Protein AF-A0A535XJL9-F1 (afdb_monomer)

Secondary structure (DSSP, 8-state):
---------PPP--------------------------PPPPTT--HHHHHHHHHHHHHHIIIIIIHHHHHHHHHHHTT----TTHHHHHHHHHHIIIIIIIIHHHHHHHHHHHHHHTT-PPS-THHHHHHHHHHHHHHHHHHHHTTSPSSHHHHHHHHHHHHHHHHHHHHHHGGGTTTTTT--S-SSSHHHHHHHHHHHHHHHHH--

Solvent-accessible surface area (backbone atoms only — not comparable to full-atom values): 11874 Å² total; per-residue (Å²): 138,85,84,82,85,77,83,91,72,81,77,85,84,81,78,84,83,79,83,85,81,81,88,81,84,96,71,91,64,82,80,72,72,80,76,81,77,76,74,81,80,64,69,76,72,44,64,69,37,28,52,50,22,38,50,50,8,51,50,31,28,52,51,59,12,47,46,46,48,51,50,54,50,50,43,60,74,69,68,49,86,79,55,93,54,46,67,54,50,55,52,37,26,53,46,28,34,52,56,31,17,53,46,29,38,51,50,21,51,44,57,71,44,49,34,67,77,34,66,28,60,62,56,65,54,64,35,32,35,53,9,42,51,35,32,49,50,16,47,51,32,34,55,61,24,64,71,46,68,93,52,69,69,28,51,54,34,38,53,48,17,66,56,36,29,60,52,10,49,51,42,26,53,50,30,59,62,63,45,77,81,55,30,74,66,63,86,65,62,78,68,34,56,52,54,51,50,54,51,51,53,53,50,60,69,71,75,110

Radius of gyration: 27.09 Å; Cα contacts (8 Å, |Δi|>4): 197; chains: 1; bounding box: 45×70×85 Å

pLDDT: mean 88.29, std 12.53, range [40.31, 98.5]

Nearest PDB structures (foldseek):
  3wfc-assembly1_B  TM=6.383E-01  e=1.401E+00  Pseudomonas aeruginosa PAO1
  4xyd-assembly1_A  TM=7.603E-01  e=6.193E+00  Roseobacter denitrificans OCh 114
  7uwb-assembly1_c  TM=3.380E-01  e=3.839E-01  Citrus x limon
  1xio-assembly1_A  TM=4.335E-01  e=5.363E+00  Nostoc sp. PCC 7120 = FACHB-418

Structure (mmCIF, N/CA/C/O backbone):
data_AF-A0A535XJL9-F1
#
_entry.id   AF-A0A535XJL9-F1
#
loop_
_atom_site.group_PDB
_atom_site.id
_atom_site.type_symbol
_atom_site.label_atom_id
_atom_site.label_alt_id
_atom_site.label_comp_id
_atom_site.label_asym_id
_atom_site.label_entity_id
_atom_site.label_seq_id
_atom_site.pdbx_PDB_ins_code
_atom_site.Cartn_x
_atom_site.Cartn_y
_atom_site.Cartn_z
_atom_site.occupancy
_atom_site.B_iso_or_equiv
_atom_site.auth_seq_id
_atom_site.auth_comp_id
_atom_site.auth_asym_id
_atom_site.auth_atom_id
_atom_site.pdbx_PDB_model_num
ATOM 1 N N . MET A 1 1 ? 15.786 40.780 -34.484 1.00 55.50 1 MET A N 1
ATOM 2 C CA . MET A 1 1 ? 15.844 39.307 -34.401 1.00 55.50 1 MET A CA 1
ATOM 3 C C . MET A 1 1 ? 14.586 38.809 -35.075 1.00 55.50 1 MET A C 1
ATOM 5 O O . MET A 1 1 ? 13.511 39.046 -34.549 1.00 55.50 1 MET A O 1
ATOM 9 N N . SER A 1 2 ? 14.728 38.311 -36.301 1.00 61.41 2 SER A N 1
ATOM 10 C CA . SER A 1 2 ? 13.610 37.972 -37.183 1.00 61.41 2 SER A CA 1
ATOM 11 C C . SER A 1 2 ? 13.177 36.534 -36.932 1.00 61.41 2 SER A C 1
ATOM 13 O O . SER A 1 2 ? 13.995 35.620 -37.001 1.00 61.41 2 SER A O 1
ATOM 15 N N . GLU A 1 3 ? 11.903 36.371 -36.605 1.00 64.00 3 GLU A N 1
ATOM 16 C CA . GLU A 1 3 ? 11.228 35.106 -36.340 1.00 64.00 3 GLU A CA 1
ATOM 17 C C . GLU A 1 3 ? 10.875 34.462 -37.690 1.00 64.00 3 GLU A C 1
ATOM 19 O O . GLU A 1 3 ? 10.002 34.944 -38.412 1.00 64.00 3 GLU A O 1
ATOM 24 N N . SER A 1 4 ? 11.628 33.434 -38.091 1.00 67.38 4 SER A N 1
ATOM 25 C CA . SER A 1 4 ? 11.369 32.676 -39.316 1.00 67.38 4 SER A CA 1
ATOM 26 C C . SER A 1 4 ? 10.246 31.673 -39.061 1.00 67.38 4 SER A C 1
ATOM 28 O O . SER A 1 4 ? 10.467 30.604 -38.491 1.00 67.38 4 SER A O 1
ATOM 30 N N . ALA A 1 5 ? 9.041 32.048 -39.475 1.00 69.75 5 ALA A N 1
ATOM 31 C CA . ALA A 1 5 ? 7.940 31.132 -39.698 1.00 69.75 5 ALA A CA 1
ATOM 32 C C . ALA A 1 5 ? 8.259 30.286 -40.934 1.00 69.75 5 ALA A C 1
ATOM 34 O O . ALA A 1 5 ? 8.206 30.804 -42.047 1.00 69.75 5 ALA A O 1
ATOM 35 N N . ASP A 1 6 ? 8.595 29.012 -40.753 1.00 64.56 6 ASP A N 1
ATOM 36 C CA . ASP A 1 6 ? 8.562 28.075 -41.868 1.00 64.56 6 ASP A CA 1
ATOM 37 C C . ASP A 1 6 ? 8.287 26.636 -41.424 1.00 64.56 6 ASP A C 1
ATOM 39 O O . ASP A 1 6 ? 8.638 26.219 -40.321 1.00 64.56 6 ASP A O 1
ATOM 43 N N . GLU A 1 7 ? 7.648 25.913 -42.341 1.00 59.03 7 GLU A N 1
ATOM 44 C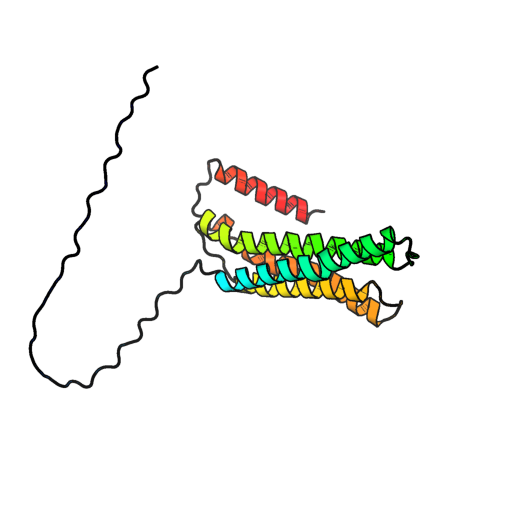 CA . GLU A 1 7 ? 7.442 24.460 -42.371 1.00 59.03 7 GLU A CA 1
ATOM 45 C C . GLU A 1 7 ? 6.395 23.837 -41.436 1.00 59.03 7 GLU A C 1
ATOM 47 O O . GLU A 1 7 ? 6.667 23.030 -40.549 1.00 59.03 7 GLU A O 1
ATOM 52 N N . ASN A 1 8 ? 5.128 24.074 -41.785 1.00 72.81 8 ASN A N 1
ATOM 53 C CA . ASN A 1 8 ? 4.058 23.099 -41.569 1.00 72.81 8 ASN A CA 1
ATOM 54 C C . ASN A 1 8 ? 3.835 22.308 -42.872 1.00 72.81 8 ASN A C 1
ATOM 56 O O . ASN A 1 8 ? 2.926 22.610 -43.646 1.00 72.81 8 ASN A O 1
ATOM 60 N N . GLN A 1 9 ? 4.716 21.345 -43.159 1.00 74.88 9 GLN A N 1
ATOM 61 C CA . GLN A 1 9 ? 4.614 20.495 -44.348 1.00 74.88 9 GLN A CA 1
ATOM 62 C C . GLN A 1 9 ? 3.767 19.247 -44.018 1.00 74.88 9 GLN A C 1
ATOM 64 O O . GLN A 1 9 ? 4.168 18.441 -43.174 1.00 74.88 9 GLN A O 1
ATOM 69 N N . PRO A 1 10 ? 2.578 19.066 -44.623 1.00 73.19 10 PRO A N 1
ATOM 70 C CA . PRO A 1 10 ? 1.738 17.904 -44.355 1.00 73.19 10 PRO A CA 1
ATOM 71 C C . PRO A 1 10 ? 2.388 16.626 -44.898 1.00 73.19 10 PRO A C 1
ATOM 73 O O . PRO A 1 10 ? 2.813 16.563 -46.051 1.00 73.19 10 PRO A O 1
ATOM 76 N N . ALA A 1 11 ? 2.450 15.593 -44.056 1.00 75.88 11 ALA A N 1
ATOM 77 C CA . ALA A 1 11 ? 3.009 14.296 -44.417 1.00 75.88 11 ALA A CA 1
ATOM 78 C C . ALA A 1 11 ? 2.212 13.623 -45.561 1.00 75.88 11 ALA A C 1
ATOM 80 O O . ALA A 1 11 ? 0.981 13.725 -45.601 1.00 75.88 11 ALA A O 1
ATOM 81 N N . PRO A 1 12 ? 2.885 12.900 -46.475 1.00 76.06 12 PRO A N 1
ATOM 82 C CA . PRO A 1 12 ? 2.246 12.255 -47.616 1.00 76.06 12 PRO A CA 1
ATOM 83 C C . PRO A 1 12 ? 1.293 11.135 -47.175 1.00 76.06 12 PRO A C 1
ATOM 85 O O . PRO A 1 12 ? 1.672 10.193 -46.478 1.00 76.06 12 PRO A O 1
ATOM 88 N N . VAL A 1 13 ? 0.040 11.230 -47.622 1.00 77.44 13 VAL A N 1
ATOM 89 C CA . VAL A 1 13 ? -1.001 10.216 -47.427 1.00 77.44 13 VAL A CA 1
ATOM 90 C C . VAL A 1 13 ? -0.692 9.010 -48.318 1.00 77.44 13 VAL A C 1
ATOM 92 O O . VAL A 1 13 ? -0.821 9.075 -49.538 1.00 77.44 13 VAL A O 1
ATOM 95 N N . VAL A 1 14 ? -0.276 7.897 -47.713 1.00 78.94 14 VAL A N 1
ATOM 96 C CA . VAL A 1 14 ? -0.055 6.626 -48.418 1.00 78.94 14 VAL A CA 1
ATOM 97 C C . VAL A 1 14 ? -1.399 5.918 -48.596 1.00 78.94 14 VAL A C 1
ATOM 99 O O . VAL A 1 14 ? -2.036 5.517 -47.622 1.00 78.94 14 VAL A O 1
ATOM 102 N N . ALA A 1 15 ? -1.846 5.776 -49.844 1.00 70.38 15 ALA A N 1
ATOM 103 C CA . ALA A 1 15 ? -3.095 5.101 -50.180 1.00 70.38 15 ALA A CA 1
ATOM 104 C C . ALA A 1 15 ? -3.013 3.576 -49.927 1.00 70.38 15 ALA A C 1
ATOM 106 O O . ALA A 1 15 ? -1.994 2.955 -50.243 1.00 70.38 15 ALA A O 1
ATOM 107 N N . PRO A 1 16 ? -4.077 2.937 -49.401 1.00 72.31 16 PRO A N 1
ATOM 108 C CA . PRO A 1 16 ? -4.113 1.491 -49.214 1.00 72.31 16 PRO A CA 1
ATOM 109 C C . PRO A 1 16 ? -4.233 0.759 -50.559 1.00 72.31 16 PRO A C 1
ATOM 111 O O . PRO A 1 16 ? -5.194 0.934 -51.309 1.00 72.31 16 PRO A O 1
ATOM 114 N N . VAL A 1 17 ? -3.259 -0.107 -50.848 1.00 75.44 17 VAL A N 1
ATOM 115 C CA . VAL A 1 17 ? -3.267 -1.002 -52.012 1.00 75.44 17 VAL A CA 1
ATOM 116 C C . VAL A 1 17 ? -4.336 -2.077 -51.810 1.00 75.44 17 VAL A C 1
ATOM 118 O O . VAL A 1 17 ? -4.184 -2.994 -51.005 1.00 75.44 17 VAL A O 1
ATOM 121 N N . SER A 1 18 ? -5.434 -1.960 -52.554 1.00 66.38 18 SER A N 1
ATOM 122 C CA . SER A 1 18 ? -6.501 -2.961 -52.593 1.00 66.38 18 SER A CA 1
ATOM 123 C C . SER A 1 18 ? -6.132 -4.079 -53.568 1.00 66.38 18 SER A C 1
ATOM 125 O O . SER A 1 18 ? -6.332 -3.951 -54.773 1.00 66.38 18 SER A O 1
ATOM 127 N N . VAL A 1 19 ? -5.598 -5.192 -53.060 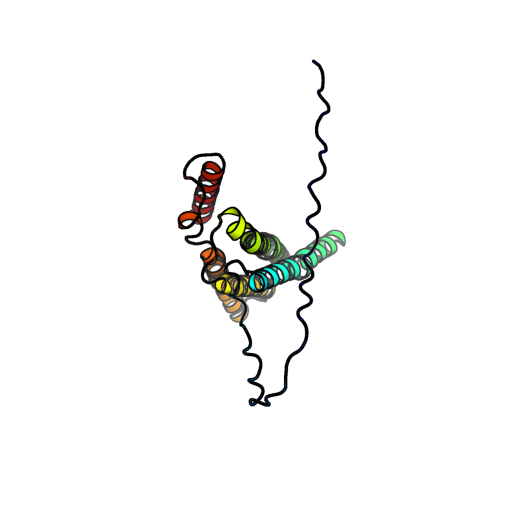1.00 71.50 19 VAL A N 1
ATOM 128 C CA . VAL A 1 19 ? -5.368 -6.405 -53.862 1.00 71.50 19 VAL A CA 1
ATOM 129 C C . VAL A 1 19 ? -6.670 -7.200 -53.9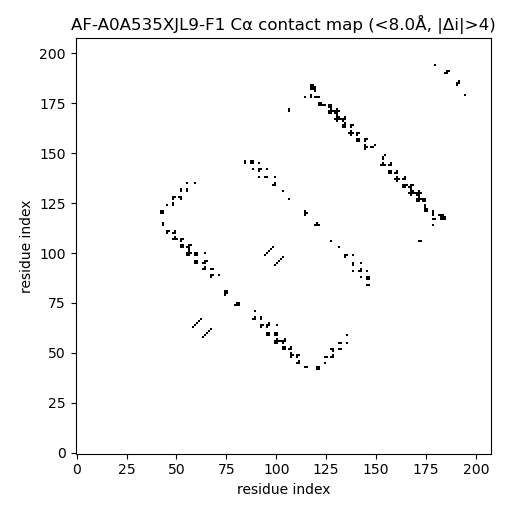44 1.00 71.50 19 VAL A C 1
ATOM 131 O O . VAL A 1 19 ? -7.005 -7.980 -53.055 1.00 71.50 19 VAL A O 1
ATOM 134 N N . THR A 1 20 ? -7.422 -6.998 -55.023 1.00 69.06 20 THR A N 1
ATOM 135 C CA . THR A 1 20 ? -8.583 -7.825 -55.386 1.00 69.06 20 THR A CA 1
ATOM 136 C C . THR A 1 20 ? -8.128 -8.964 -56.301 1.00 69.06 20 THR A C 1
ATOM 138 O O . THR A 1 20 ? -8.128 -8.856 -57.523 1.00 69.06 20 THR A O 1
ATOM 141 N N . GLY A 1 21 ? -7.702 -10.073 -55.689 1.00 66.38 21 GLY A N 1
ATOM 142 C CA . GLY A 1 21 ? -7.382 -11.327 -56.376 1.00 66.38 21 GLY A CA 1
ATOM 143 C C . GLY A 1 21 ? -8.596 -12.255 -56.437 1.00 66.38 21 GLY A C 1
ATOM 144 O O . GLY A 1 21 ? -9.149 -12.642 -55.411 1.00 66.38 21 GLY A O 1
ATOM 145 N N . ARG A 1 22 ? -9.018 -12.584 -57.658 1.00 63.38 22 ARG A N 1
ATOM 146 C CA . ARG A 1 22 ? -10.245 -13.302 -58.025 1.00 63.38 22 ARG A CA 1
ATOM 147 C C . ARG A 1 22 ? -10.054 -14.831 -57.999 1.00 63.38 22 ARG A C 1
ATOM 149 O O . ARG A 1 22 ? -9.135 -15.341 -58.619 1.00 63.38 22 ARG A O 1
ATOM 156 N N . VAL A 1 23 ? -10.973 -15.505 -57.303 1.00 66.12 23 VAL A N 1
ATOM 157 C CA . VAL A 1 23 ? -11.639 -16.807 -57.563 1.00 66.12 23 VAL A CA 1
ATOM 158 C C . VAL A 1 23 ? -10.902 -17.886 -58.385 1.00 66.12 23 VAL A C 1
ATOM 160 O O . VAL A 1 23 ? -10.716 -17.740 -59.589 1.00 66.12 23 VAL A O 1
ATOM 163 N N . GLY A 1 24 ? -10.705 -19.058 -57.760 1.00 61.78 24 GLY A N 1
ATOM 164 C CA . GLY A 1 24 ? -10.488 -20.348 -58.429 1.00 61.78 24 GLY A CA 1
ATOM 165 C C . GLY A 1 24 ? -10.741 -21.562 -57.510 1.00 61.78 24 GLY A C 1
ATOM 166 O O . GLY A 1 24 ? -10.004 -21.757 -56.554 1.00 61.78 24 GLY A O 1
ATOM 167 N N . GLN A 1 25 ? -11.802 -22.325 -57.824 1.00 55.81 25 GLN A N 1
ATOM 168 C CA . GLN A 1 25 ? -12.065 -23.774 -57.624 1.00 55.81 25 GLN A CA 1
ATOM 169 C C . GLN A 1 25 ? -11.678 -24.449 -56.284 1.00 55.81 25 GLN A C 1
ATOM 171 O O . GLN A 1 25 ? -10.516 -24.646 -55.962 1.00 55.81 25 GLN A O 1
ATOM 176 N N . SER A 1 26 ? -12.648 -24.827 -55.442 1.00 62.56 26 SER A N 1
ATOM 177 C CA . SER A 1 26 ? -13.431 -26.087 -55.500 1.00 62.56 26 SER A CA 1
ATOM 178 C C . SER A 1 26 ? -12.611 -27.377 -55.343 1.00 62.56 26 SER A C 1
ATOM 180 O O . SER A 1 26 ? -12.642 -28.257 -56.196 1.00 62.56 26 SER A O 1
ATOM 182 N N . GLY A 1 27 ? -11.931 -27.515 -54.205 1.00 61.84 27 GLY A N 1
ATOM 183 C CA . GLY A 1 27 ? -11.520 -28.806 -53.654 1.00 61.84 27 GLY A CA 1
ATOM 184 C C . GLY A 1 27 ? -11.826 -28.823 -52.160 1.00 61.84 27 GLY A C 1
ATOM 185 O O . GLY A 1 27 ? -11.201 -28.092 -51.393 1.00 61.84 27 GLY A O 1
ATOM 186 N N . THR A 1 28 ? -12.817 -29.606 -51.731 1.00 69.56 28 THR A N 1
ATOM 187 C CA . THR A 1 28 ? -13.197 -29.750 -50.317 1.00 69.56 28 THR A CA 1
ATOM 188 C C . THR A 1 28 ? -12.168 -30.603 -49.577 1.00 69.56 28 THR A C 1
ATOM 190 O O . THR A 1 28 ? -12.412 -31.762 -49.251 1.00 69.56 28 THR A O 1
ATOM 193 N N . CYS A 1 29 ? -10.997 -30.025 -49.308 1.00 69.81 29 CYS A N 1
ATOM 194 C CA . CYS A 1 29 ? -10.154 -30.470 -48.204 1.00 69.81 29 CYS A CA 1
ATOM 195 C C . CYS A 1 29 ? -10.919 -30.232 -46.892 1.00 69.81 29 CYS A C 1
ATOM 197 O O . CYS A 1 29 ? -11.587 -29.199 -46.775 1.00 69.81 29 CYS A O 1
ATOM 199 N N . PRO A 1 30 ? -10.833 -31.134 -45.896 1.00 73.00 30 PRO A N 1
ATOM 200 C CA . PRO A 1 30 ? -11.443 -30.905 -44.592 1.00 73.00 30 PRO A CA 1
ATOM 201 C C . PRO A 1 30 ? -10.948 -29.558 -44.072 1.00 73.00 30 PRO A C 1
ATOM 203 O O . PRO A 1 30 ? -9.739 -29.348 -43.948 1.00 73.00 30 PRO A O 1
ATOM 206 N N . ALA A 1 31 ? -11.886 -28.632 -43.860 1.00 72.81 31 ALA A N 1
ATOM 207 C CA . ALA A 1 31 ? -11.608 -27.274 -43.430 1.00 72.81 31 ALA A CA 1
ATOM 208 C C . ALA A 1 31 ? -10.775 -27.341 -42.149 1.00 72.81 31 ALA A C 1
ATOM 210 O O . ALA A 1 31 ? -11.281 -27.626 -41.063 1.00 72.81 31 ALA A O 1
ATOM 211 N N . ARG A 1 32 ? -9.461 -27.152 -42.295 1.00 76.12 32 ARG A N 1
ATOM 212 C CA . ARG A 1 32 ? -8.529 -27.145 -41.178 1.00 76.12 32 ARG A CA 1
ATOM 213 C C . ARG A 1 32 ? -8.967 -25.995 -40.292 1.00 76.12 32 ARG A C 1
ATOM 215 O O . ARG A 1 32 ? -8.863 -24.843 -40.709 1.00 76.12 32 ARG A O 1
ATOM 222 N N . ALA A 1 33 ? -9.497 -26.325 -39.114 1.00 81.88 33 ALA A N 1
ATOM 223 C CA . ALA A 1 33 ? -9.961 -25.332 -38.160 1.00 81.88 33 ALA A CA 1
ATOM 224 C C . ALA A 1 33 ? -8.884 -24.242 -38.032 1.00 81.88 33 ALA A C 1
ATOM 226 O O . ALA A 1 33 ? -7.700 -24.590 -37.900 1.00 81.88 33 ALA A O 1
ATOM 227 N N . PRO A 1 34 ? -9.254 -22.953 -38.145 1.00 85.44 34 PRO A N 1
ATOM 228 C CA . PRO A 1 34 ? -8.292 -21.866 -38.117 1.00 85.44 34 PRO A CA 1
ATOM 229 C C . PRO A 1 34 ? -7.442 -22.016 -36.860 1.00 85.44 34 PRO A C 1
ATOM 231 O O . PRO A 1 34 ? -7.945 -22.026 -35.734 1.00 85.44 34 PRO A O 1
ATOM 234 N N . ARG A 1 35 ? -6.139 -22.221 -37.062 1.00 88.25 35 ARG A N 1
ATOM 235 C CA . ARG A 1 35 ? -5.192 -22.384 -35.964 1.00 88.25 35 ARG A CA 1
ATOM 236 C C . ARG A 1 35 ? -5.216 -21.067 -35.202 1.00 88.25 35 ARG A C 1
ATOM 238 O O . ARG A 1 35 ? -4.871 -20.035 -35.767 1.00 88.25 35 ARG A O 1
ATOM 245 N N . ARG A 1 36 ? -5.680 -21.087 -33.952 1.00 91.31 36 ARG A N 1
ATOM 246 C CA . ARG A 1 36 ? -5.728 -19.891 -33.109 1.00 91.31 36 ARG A CA 1
ATOM 247 C C . ARG A 1 36 ? -4.303 -19.374 -32.937 1.00 91.31 36 ARG A C 1
ATOM 249 O O . ARG A 1 36 ? -3.522 -19.956 -32.187 1.00 91.31 36 ARG A O 1
ATOM 256 N N . THR A 1 37 ? -3.957 -18.311 -33.652 1.00 88.88 37 THR A N 1
ATOM 257 C CA . THR A 1 37 ? -2.673 -17.639 -33.480 1.00 88.88 37 THR A CA 1
ATOM 258 C C . THR A 1 37 ? -2.728 -16.928 -32.136 1.00 88.88 37 THR A C 1
ATOM 260 O O . THR A 1 37 ? -3.452 -15.950 -31.964 1.00 88.88 37 THR A O 1
ATOM 263 N N . VAL A 1 38 ? -2.034 -17.475 -31.139 1.00 89.88 38 VAL A N 1
ATOM 264 C CA . VAL A 1 38 ? -1.888 -16.820 -29.839 1.00 89.88 38 VAL A CA 1
ATOM 265 C C . VAL A 1 38 ? -0.972 -15.624 -30.062 1.00 89.88 38 VAL A C 1
ATOM 267 O O . VAL A 1 38 ? 0.194 -15.798 -30.411 1.00 89.88 38 VAL A O 1
ATOM 270 N N . ALA A 1 39 ? -1.516 -14.414 -29.926 1.00 89.69 39 ALA A N 1
ATOM 271 C CA . ALA A 1 39 ? -0.709 -13.205 -29.981 1.00 89.69 39 ALA A CA 1
ATOM 272 C C . ALA A 1 39 ? 0.386 -13.282 -28.900 1.00 89.69 39 ALA A C 1
ATOM 274 O O . ALA A 1 39 ? 0.097 -13.721 -27.781 1.00 89.69 39 ALA A O 1
ATOM 275 N N . PRO A 1 40 ? 1.634 -12.894 -29.209 1.00 90.06 40 PRO A N 1
ATOM 276 C CA . PRO A 1 40 ? 2.708 -12.906 -28.226 1.00 90.06 40 PRO A CA 1
ATOM 277 C C . PRO A 1 40 ? 2.332 -12.019 -27.034 1.00 90.06 40 PRO A C 1
ATOM 279 O O . PRO A 1 40 ? 1.825 -10.910 -27.204 1.00 90.06 40 PRO A O 1
ATOM 282 N N . ALA A 1 41 ? 2.558 -12.520 -25.818 1.00 91.75 41 ALA A N 1
ATOM 283 C CA . ALA A 1 41 ? 2.274 -11.769 -24.602 1.00 91.75 41 ALA A CA 1
ATOM 284 C C . ALA A 1 41 ? 3.147 -10.507 -24.549 1.00 91.75 41 ALA A C 1
ATOM 286 O O . ALA A 1 41 ? 4.361 -10.579 -24.740 1.00 91.75 41 ALA A O 1
ATOM 287 N N . ASN A 1 42 ? 2.535 -9.354 -24.273 1.00 93.75 42 ASN A N 1
ATOM 288 C CA . ASN A 1 42 ? 3.273 -8.110 -24.097 1.00 93.75 42 ASN A CA 1
ATOM 289 C C . ASN A 1 42 ? 4.091 -8.182 -22.790 1.00 93.75 42 ASN A C 1
ATOM 291 O O . ASN A 1 42 ? 3.491 -8.251 -21.716 1.00 93.75 42 ASN A O 1
ATOM 295 N N . PRO A 1 43 ? 5.435 -8.119 -22.834 1.00 92.44 43 PRO A N 1
ATOM 296 C CA . PRO A 1 43 ? 6.269 -8.217 -21.634 1.00 92.44 43 PRO A CA 1
ATOM 297 C C . PRO A 1 43 ? 6.127 -7.010 -20.689 1.00 92.44 43 PRO A C 1
ATOM 299 O O . PRO A 1 43 ? 6.567 -7.071 -19.542 1.00 92.44 43 PRO A O 1
ATOM 302 N N . PHE A 1 44 ? 5.505 -5.920 -21.148 1.00 94.94 44 PHE A N 1
ATOM 303 C CA . PHE A 1 44 ? 5.199 -4.727 -20.356 1.00 94.94 44 PHE A CA 1
ATOM 304 C C . PHE A 1 44 ? 3.761 -4.709 -19.819 1.00 94.94 44 PHE A C 1
ATOM 306 O O . PHE A 1 44 ? 3.328 -3.687 -19.281 1.00 94.94 44 PHE A O 1
ATOM 313 N N . ASP A 1 45 ? 2.999 -5.797 -19.971 1.00 95.69 45 ASP A N 1
ATOM 314 C CA . ASP A 1 45 ? 1.655 -5.867 -19.404 1.00 95.69 45 ASP A CA 1
ATOM 315 C C . ASP A 1 45 ? 1.704 -6.000 -17.874 1.00 95.69 45 ASP A C 1
ATOM 317 O O . ASP A 1 45 ? 2.048 -7.032 -17.299 1.00 95.69 45 ASP A O 1
ATOM 321 N N . VAL A 1 46 ? 1.335 -4.906 -17.216 1.00 96.69 46 VAL A N 1
ATOM 322 C CA . VAL A 1 46 ? 1.239 -4.760 -15.759 1.00 96.69 46 VAL A CA 1
ATOM 323 C C . VAL A 1 46 ? -0.190 -4.433 -15.318 1.00 96.69 46 VAL A C 1
ATOM 325 O O . VAL A 1 46 ? -0.410 -4.061 -14.165 1.00 96.69 46 VAL A O 1
ATOM 328 N N . SER A 1 47 ? -1.172 -4.558 -16.215 1.00 96.44 47 SER A N 1
ATOM 329 C CA . SER A 1 47 ? -2.544 -4.067 -16.023 1.00 96.44 47 SER A CA 1
ATOM 330 C C . SER A 1 47 ? -3.218 -4.615 -14.758 1.00 96.44 47 SER A C 1
ATOM 332 O O . SER A 1 47 ? -3.776 -3.857 -13.960 1.00 96.44 47 SER A O 1
ATOM 334 N N . ARG A 1 48 ? -3.132 -5.926 -14.521 1.00 96.81 48 ARG A N 1
ATOM 335 C CA . ARG A 1 48 ? -3.739 -6.589 -13.355 1.00 96.81 48 ARG A CA 1
ATOM 336 C C . ARG A 1 48 ? -3.129 -6.167 -12.003 1.00 96.81 48 ARG A C 1
ATOM 338 O O . ARG A 1 48 ? -3.894 -5.748 -11.129 1.00 96.81 48 ARG A O 1
ATOM 345 N N . PRO A 1 49 ? -1.802 -6.246 -11.778 1.00 96.69 49 PRO A N 1
ATOM 346 C CA . PRO A 1 49 ? -1.217 -5.796 -10.515 1.00 96.69 49 PRO A CA 1
ATOM 347 C C . PRO A 1 49 ? -1.378 -4.283 -10.316 1.00 96.69 49 PRO A C 1
ATOM 349 O O . PRO A 1 49 ? -1.691 -3.863 -9.205 1.00 96.69 49 PRO A O 1
ATOM 352 N N . TYR A 1 50 ? -1.272 -3.476 -11.380 1.00 97.75 50 TYR A N 1
ATOM 353 C CA . TYR A 1 50 ? -1.550 -2.035 -11.331 1.00 97.75 50 TYR A CA 1
ATOM 354 C C . TYR A 1 50 ? -2.969 -1.738 -10.828 1.00 97.75 50 TYR A C 1
ATOM 356 O O . TYR A 1 50 ? -3.141 -1.034 -9.833 1.00 97.75 50 TYR A O 1
ATOM 364 N N . THR A 1 51 ? -3.987 -2.296 -11.492 1.00 98.06 51 THR A N 1
ATOM 365 C CA . THR A 1 51 ? -5.394 -2.049 -11.140 1.00 98.06 51 THR A CA 1
ATOM 366 C C . THR A 1 51 ? -5.714 -2.522 -9.729 1.00 98.06 51 THR A C 1
ATOM 368 O O . THR A 1 51 ? -6.455 -1.847 -9.018 1.00 98.06 51 THR A O 1
ATOM 371 N N . THR A 1 52 ? -5.131 -3.641 -9.292 1.00 98.06 52 THR A N 1
ATOM 372 C CA . THR A 1 52 ? -5.332 -4.145 -7.928 1.00 98.06 52 THR A CA 1
ATOM 373 C C . THR A 1 52 ? -4.732 -3.199 -6.890 1.00 98.06 52 THR A C 1
ATOM 375 O O . THR A 1 52 ? -5.442 -2.783 -5.975 1.00 98.06 52 THR A O 1
ATOM 378 N N . SER A 1 53 ? -3.467 -2.797 -7.048 1.00 97.81 53 SER A N 1
ATOM 379 C CA . SER A 1 53 ? -2.807 -1.868 -6.120 1.00 97.81 53 SER A CA 1
ATOM 380 C C . SER A 1 53 ? -3.489 -0.499 -6.088 1.00 97.81 53 SER A C 1
ATOM 382 O O . SER A 1 53 ? -3.695 0.051 -5.009 1.00 97.81 53 SER A O 1
ATOM 384 N N . MET A 1 54 ? -3.914 0.023 -7.243 1.00 98.31 54 MET A N 1
ATOM 385 C CA . MET A 1 54 ? -4.649 1.289 -7.324 1.00 98.31 54 MET A CA 1
ATOM 386 C C . MET A 1 54 ? -6.006 1.208 -6.613 1.00 98.31 54 MET A C 1
ATOM 388 O O . MET A 1 54 ? -6.353 2.095 -5.837 1.00 98.31 54 MET A O 1
ATOM 392 N N . ARG A 1 55 ? -6.770 0.126 -6.823 1.00 98.50 55 ARG A N 1
ATOM 393 C CA . ARG A 1 55 ? -8.051 -0.082 -6.128 1.00 98.50 55 ARG A CA 1
ATOM 394 C C . ARG A 1 55 ? -7.866 -0.171 -4.620 1.00 98.50 55 ARG A C 1
ATOM 396 O O . ARG A 1 55 ? -8.624 0.464 -3.902 1.00 98.50 55 ARG A O 1
ATOM 403 N N . LEU A 1 56 ? -6.865 -0.916 -4.149 1.00 98.38 56 LEU A N 1
ATOM 404 C CA . LEU A 1 56 ? -6.556 -1.010 -2.719 1.00 98.38 56 LEU A CA 1
ATOM 405 C C . LEU A 1 56 ? -6.149 0.347 -2.139 1.00 98.38 56 LEU A C 1
ATOM 407 O O . LEU A 1 56 ? -6.668 0.734 -1.098 1.00 98.38 56 LEU 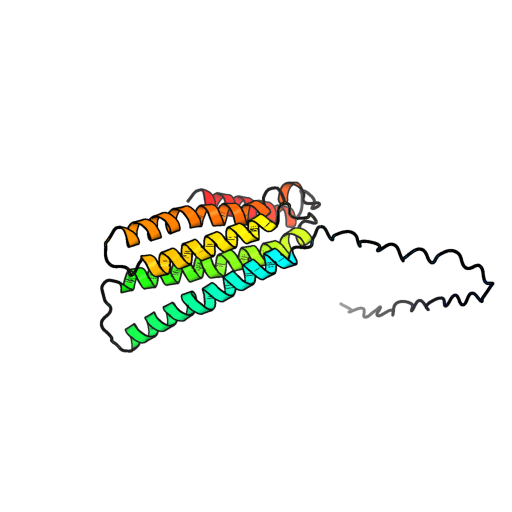A O 1
ATOM 411 N N . SER A 1 57 ? -5.290 1.088 -2.841 1.00 98.31 57 SER A N 1
ATOM 412 C CA . SER A 1 57 ? -4.879 2.441 -2.464 1.00 98.31 57 SER A CA 1
ATOM 413 C C . SER A 1 57 ? -6.078 3.371 -2.281 1.00 98.31 57 SER A C 1
ATOM 415 O O . SER A 1 57 ? -6.221 4.015 -1.243 1.00 98.31 57 SER A O 1
ATOM 417 N N . LEU A 1 58 ? -6.958 3.433 -3.284 1.00 98.38 58 LEU A N 1
ATOM 418 C CA . LEU A 1 58 ? -8.147 4.285 -3.249 1.00 98.38 58 LEU A CA 1
ATOM 419 C C . LEU A 1 58 ? -9.153 3.809 -2.198 1.00 98.38 58 LEU A C 1
ATOM 421 O O . LEU A 1 58 ? -9.680 4.628 -1.453 1.00 98.38 58 LEU A O 1
ATOM 425 N N . ALA A 1 59 ? -9.390 2.500 -2.097 1.00 98.31 59 ALA A N 1
ATOM 426 C CA . ALA A 1 59 ? -10.302 1.937 -1.109 1.00 98.31 59 ALA A CA 1
ATOM 427 C C . ALA A 1 59 ? -9.845 2.253 0.319 1.00 98.31 59 ALA A C 1
ATOM 429 O O . ALA A 1 59 ? -10.656 2.715 1.116 1.00 98.31 59 ALA A O 1
ATOM 430 N N . LEU A 1 60 ? -8.556 2.066 0.631 1.00 97.81 60 LEU A N 1
ATOM 431 C CA . LEU A 1 60 ? -7.991 2.390 1.943 1.00 97.81 60 LEU A CA 1
ATOM 432 C C . LEU A 1 60 ? -7.969 3.898 2.208 1.00 97.81 60 LEU A C 1
ATOM 434 O O . LEU A 1 60 ? -8.300 4.321 3.310 1.00 97.81 60 LEU A O 1
ATOM 438 N N . GLY A 1 61 ? -7.615 4.711 1.212 1.00 97.38 61 GLY A N 1
ATOM 439 C CA . GLY A 1 61 ? -7.588 6.165 1.358 1.00 97.38 61 GLY A CA 1
ATOM 440 C C . GLY A 1 61 ? -8.970 6.771 1.587 1.00 97.38 61 GLY A C 1
ATOM 441 O O . GLY A 1 61 ? -9.114 7.664 2.412 1.00 97.38 61 GLY A O 1
ATOM 442 N N . LEU A 1 62 ? -9.998 6.278 0.893 1.00 97.62 62 LEU A N 1
ATOM 443 C CA . LEU A 1 62 ? -11.351 6.827 0.988 1.00 97.62 62 LEU A CA 1
ATOM 444 C C . LEU A 1 62 ? -12.133 6.267 2.175 1.00 97.62 62 LEU A C 1
ATOM 446 O O . LEU A 1 62 ? -12.764 7.029 2.902 1.00 97.62 62 LEU A O 1
ATOM 450 N N . VAL A 1 63 ? -12.120 4.946 2.374 1.00 96.69 63 VAL A N 1
ATOM 451 C CA . VAL A 1 63 ? -13.015 4.315 3.353 1.00 96.69 63 VAL A CA 1
ATOM 452 C C . VAL A 1 63 ? -12.431 4.423 4.764 1.00 96.69 63 VAL A C 1
ATOM 454 O O . VAL A 1 63 ? -12.930 5.233 5.542 1.00 96.69 63 VAL A O 1
ATOM 457 N N . PRO A 1 64 ? -11.369 3.684 5.136 1.00 95.38 64 PRO A N 1
ATOM 458 C CA . PRO A 1 64 ? -10.798 3.831 6.460 1.00 95.38 64 PRO A CA 1
ATOM 459 C C . PRO A 1 64 ? -9.979 5.112 6.623 1.00 95.38 64 PRO A C 1
ATOM 461 O O . PRO A 1 64 ? -9.990 5.638 7.721 1.00 95.38 64 PRO A O 1
ATOM 464 N N . GLY A 1 65 ? -9.300 5.646 5.603 1.00 95.19 65 GLY A N 1
ATOM 465 C CA . GLY A 1 65 ? -8.515 6.884 5.704 1.00 95.19 65 GLY A CA 1
ATOM 466 C C . GLY A 1 65 ? -9.400 8.107 5.939 1.00 95.19 65 GLY A C 1
ATOM 467 O O . GLY A 1 65 ? -9.582 8.544 7.074 1.00 95.19 65 GLY A O 1
ATOM 468 N N . LEU A 1 66 ? -10.006 8.637 4.878 1.00 96.06 66 LEU A N 1
ATOM 469 C CA . LEU A 1 66 ? -10.887 9.803 4.944 1.00 96.06 66 LEU A CA 1
ATOM 470 C C . LEU A 1 66 ? -12.064 9.586 5.904 1.00 96.06 66 LEU A C 1
ATOM 472 O O . LEU A 1 66 ? -12.373 10.491 6.673 1.00 96.06 66 LEU A O 1
ATOM 476 N N . GLY A 1 67 ? -12.681 8.399 5.915 1.00 96.31 67 GLY A N 1
ATOM 477 C CA . GLY A 1 67 ? -13.795 8.103 6.819 1.00 96.31 67 GLY A CA 1
ATOM 478 C C . GLY A 1 67 ? -13.431 8.235 8.301 1.00 96.31 67 GLY A C 1
ATOM 479 O O . GLY A 1 67 ? -14.157 8.895 9.044 1.00 96.31 67 GLY A O 1
ATOM 480 N N . THR A 1 68 ? -12.291 7.683 8.742 1.00 94.38 68 THR A N 1
ATOM 481 C CA . THR A 1 68 ? -11.850 7.880 10.138 1.00 94.38 68 THR A CA 1
ATOM 482 C C . THR A 1 68 ? -11.398 9.308 10.398 1.00 94.38 68 THR A C 1
ATOM 484 O O . THR A 1 68 ? -11.712 9.842 11.455 1.00 94.38 68 THR A O 1
ATOM 487 N N . GLY A 1 69 ? -10.729 9.960 9.443 1.00 95.69 69 GLY A N 1
ATOM 488 C CA . GLY A 1 69 ? -10.323 11.360 9.578 1.00 95.69 69 GLY A CA 1
ATOM 489 C C . GLY A 1 69 ? -11.521 12.289 9.778 1.00 95.69 69 GLY A C 1
ATOM 490 O O . GLY A 1 69 ? -11.524 13.114 10.688 1.00 95.69 69 GLY A O 1
ATOM 491 N N . LEU A 1 70 ? -12.580 12.103 8.986 1.00 97.25 70 LEU A N 1
ATOM 492 C CA . LEU A 1 70 ? -13.817 12.868 9.111 1.00 97.25 70 LEU A CA 1
ATOM 493 C C . LEU A 1 70 ? -14.514 12.595 10.447 1.00 97.25 70 LEU A C 1
ATOM 495 O O . LEU A 1 70 ? -14.933 13.539 11.109 1.00 97.25 70 LEU A O 1
ATOM 499 N N . LEU A 1 71 ? -14.593 11.332 10.876 1.00 94.44 71 LEU A N 1
ATOM 500 C CA . LEU A 1 71 ? -15.129 10.981 12.194 1.00 94.44 71 LEU A CA 1
ATOM 501 C C . LEU A 1 71 ? -14.362 11.690 13.321 1.00 94.44 71 LEU A C 1
ATOM 503 O O . LEU A 1 71 ? -14.983 12.246 14.228 1.00 94.44 71 LEU A O 1
ATOM 507 N N . LEU A 1 72 ? -13.027 11.704 13.243 1.00 94.44 72 LEU A N 1
ATOM 508 C CA . LEU A 1 72 ? -12.174 12.389 14.213 1.00 94.44 72 LEU A CA 1
ATOM 509 C C . LEU A 1 72 ? -12.421 13.912 14.208 1.00 94.44 72 LEU A C 1
ATOM 511 O O . LEU A 1 72 ? -12.508 14.549 15.253 1.00 94.44 72 LEU A O 1
ATOM 515 N N . VAL A 1 73 ? -12.595 14.531 13.045 1.00 96.50 73 VAL A N 1
ATOM 516 C CA . VAL A 1 73 ? -12.912 15.967 12.987 1.00 96.50 73 VAL A CA 1
ATOM 517 C C . VAL A 1 73 ? -14.301 16.255 13.564 1.00 96.50 73 VAL A C 1
ATOM 519 O O . VAL A 1 73 ? -14.456 17.206 14.326 1.00 96.50 73 VAL A O 1
ATOM 522 N N . LEU A 1 74 ? -15.303 15.430 13.251 1.00 96.94 74 LEU A N 1
ATOM 523 C CA . LEU A 1 74 ? -16.683 15.635 13.702 1.00 96.94 74 LEU A CA 1
ATOM 524 C C . LEU A 1 74 ? -16.837 15.482 15.216 1.00 96.94 74 LEU A C 1
ATOM 526 O O . LEU A 1 74 ? -17.465 16.327 15.847 1.00 96.94 74 LEU A O 1
ATOM 530 N N . VAL A 1 75 ? -16.254 14.439 15.814 1.00 94.56 75 VAL A N 1
ATOM 531 C CA . VAL A 1 75 ? -16.335 14.220 17.269 1.00 94.56 75 VAL A CA 1
ATOM 532 C C . VAL A 1 75 ? -15.619 15.346 18.024 1.00 94.56 75 VAL A C 1
ATOM 534 O O . VAL A 1 75 ? -16.171 15.861 18.996 1.00 94.56 75 VAL A O 1
ATOM 537 N N . ALA A 1 76 ? -14.450 1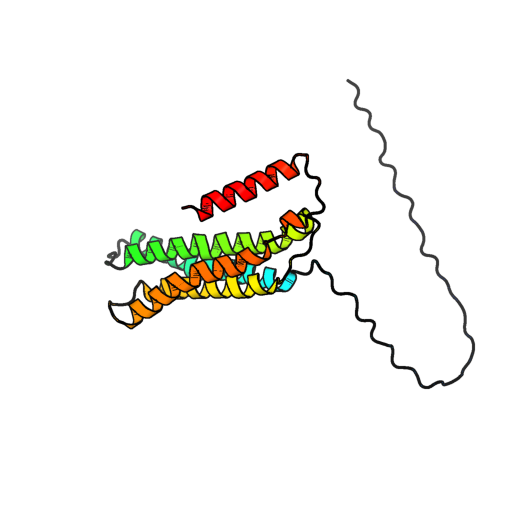5.788 17.544 1.00 93.75 76 ALA A N 1
ATOM 538 C CA . ALA A 1 76 ? -13.742 16.925 18.132 1.00 93.75 76 ALA A CA 1
ATOM 539 C C . ALA A 1 76 ? -14.518 18.243 17.961 1.00 93.75 76 ALA A C 1
ATOM 541 O O . ALA A 1 76 ? -14.670 18.999 18.918 1.00 93.75 76 ALA A O 1
ATOM 542 N N . GLY A 1 77 ? -15.047 18.505 16.763 1.00 96.56 77 GLY A N 1
ATOM 543 C CA . GLY A 1 77 ? -15.800 19.722 16.451 1.00 96.56 77 GLY A CA 1
ATOM 544 C C . GLY A 1 77 ? -17.138 19.825 17.186 1.00 96.56 77 GLY A C 1
ATOM 545 O O . GLY A 1 77 ? -17.560 20.924 17.530 1.00 96.56 77 GLY A O 1
ATOM 546 N N . ALA A 1 78 ? -17.782 18.693 17.479 1.00 96.75 78 ALA A N 1
ATOM 547 C CA . ALA A 1 78 ? -19.012 18.633 18.269 1.00 96.75 78 ALA A CA 1
ATOM 548 C C . ALA A 1 78 ? -18.775 18.730 19.790 1.00 96.75 78 ALA A C 1
ATOM 550 O O . ALA A 1 78 ? -19.738 18.695 20.554 1.00 96.75 78 ALA A O 1
ATOM 551 N N . GLY A 1 79 ? -17.518 18.816 20.246 1.00 95.12 79 GLY A N 1
ATOM 552 C CA . GLY A 1 79 ? -17.182 18.864 21.673 1.00 95.12 79 GLY A CA 1
ATOM 553 C C . GLY A 1 79 ? -17.518 17.574 22.429 1.00 95.12 79 GLY A C 1
ATOM 554 O O . GLY A 1 79 ? -17.701 17.599 23.645 1.00 95.12 79 GLY A O 1
ATOM 555 N N . LEU A 1 80 ? -17.631 16.447 21.721 1.00 94.75 80 LEU A N 1
ATOM 556 C CA . LEU A 1 80 ? -17.889 15.154 22.344 1.00 94.75 80 LEU A CA 1
ATOM 557 C C . LEU A 1 80 ? -16.646 14.683 23.120 1.00 94.75 80 LEU A C 1
ATOM 559 O O . LEU A 1 80 ? -15.515 14.969 22.715 1.00 94.75 80 LEU A O 1
ATOM 563 N N . PRO A 1 81 ? -16.822 13.939 24.227 1.00 91.25 81 PRO A N 1
ATOM 564 C CA . PRO A 1 81 ? -15.703 13.489 25.042 1.00 91.25 81 PRO A CA 1
ATOM 565 C C . PRO A 1 81 ? -14.786 12.555 24.243 1.00 91.25 81 PRO A C 1
ATOM 567 O O . PRO A 1 81 ? -15.166 11.445 23.865 1.00 91.25 81 PRO A O 1
ATOM 570 N N . VAL A 1 82 ? -13.549 13.000 24.018 1.00 90.25 82 VAL A N 1
ATOM 571 C CA . VAL A 1 82 ? -12.490 12.179 23.426 1.00 90.25 82 VAL A CA 1
ATOM 572 C C . VAL A 1 82 ? -11.992 11.185 24.473 1.00 90.25 82 VAL A C 1
ATOM 574 O O . VAL A 1 82 ? -11.425 11.550 25.501 1.00 90.25 82 VAL A O 1
ATOM 577 N N . ASN A 1 83 ? -12.267 9.903 24.251 1.00 89.06 83 ASN A N 1
ATOM 578 C CA . ASN A 1 83 ? -11.845 8.848 25.167 1.00 89.06 83 ASN A CA 1
ATOM 579 C C . ASN A 1 83 ? -10.355 8.495 24.973 1.00 89.06 83 ASN A C 1
ATOM 581 O O . ASN A 1 83 ? -9.689 8.957 24.046 1.00 89.06 83 ASN A O 1
ATOM 585 N N . ILE A 1 84 ? -9.838 7.613 25.834 1.00 81.56 84 ILE A N 1
ATOM 586 C CA . ILE A 1 84 ? -8.441 7.145 25.799 1.00 81.56 84 ILE A CA 1
ATOM 587 C C . ILE A 1 84 ? -8.072 6.481 24.461 1.00 81.56 84 ILE A C 1
ATOM 589 O O . ILE A 1 84 ? -6.884 6.390 24.183 1.00 81.56 84 ILE A O 1
ATOM 593 N N . ALA A 1 85 ? -9.043 6.035 23.647 1.00 88.31 85 ALA A N 1
ATOM 594 C CA . ALA A 1 85 ? -8.821 5.406 22.341 1.00 88.31 85 ALA A CA 1
ATOM 595 C C . ALA A 1 85 ? -8.595 6.418 21.193 1.00 88.31 85 ALA A C 1
ATOM 597 O O . ALA A 1 85 ? -8.251 6.024 20.074 1.00 88.31 85 ALA A O 1
ATOM 598 N N . TRP A 1 86 ? -8.788 7.717 21.452 1.00 92.06 86 TRP A N 1
ATOM 599 C CA . TRP A 1 86 ? -8.665 8.764 20.441 1.00 92.06 86 TRP A CA 1
ATOM 600 C C . TRP A 1 86 ? -7.265 8.872 19.821 1.00 92.06 86 TRP A C 1
ATOM 602 O O . TRP A 1 86 ? -7.168 8.832 18.590 1.00 92.06 86 TRP A O 1
ATOM 612 N N . PRO A 1 87 ? -6.165 8.958 20.603 1.00 92.81 87 PRO A N 1
ATOM 613 C CA . PRO A 1 87 ? -4.827 9.068 20.023 1.00 92.81 87 PRO A CA 1
ATOM 614 C C . PRO A 1 87 ? -4.451 7.844 19.181 1.00 92.81 87 PRO A C 1
ATOM 616 O O . PRO A 1 87 ? -3.792 7.982 18.152 1.00 92.81 87 PRO A O 1
ATOM 619 N N . GLN A 1 88 ? -4.898 6.649 19.577 1.00 93.31 88 GLN A N 1
ATOM 620 C CA . GLN A 1 88 ? -4.651 5.410 18.843 1.00 93.31 88 GLN A CA 1
ATOM 621 C C . GLN A 1 88 ? -5.420 5.419 17.524 1.00 93.31 88 GLN A C 1
ATOM 623 O O . GLN A 1 88 ? -4.839 5.070 16.504 1.00 93.31 88 GLN A O 1
ATOM 628 N N . LEU A 1 89 ? -6.681 5.868 17.507 1.00 92.44 89 LEU A N 1
ATOM 629 C CA . LEU A 1 89 ? -7.453 5.973 16.266 1.00 92.44 89 LEU A CA 1
ATOM 630 C C . LEU A 1 89 ? -6.871 7.029 15.313 1.00 92.44 89 LEU A C 1
ATOM 632 O O . LEU A 1 89 ? -6.759 6.768 14.116 1.00 92.44 89 LEU A O 1
ATOM 636 N N . ALA A 1 90 ? -6.433 8.180 15.831 1.00 94.81 90 ALA A N 1
ATOM 637 C CA . ALA A 1 90 ? -5.743 9.204 15.043 1.00 94.81 90 ALA A CA 1
ATOM 638 C C . ALA A 1 90 ? -4.414 8.689 14.461 1.00 94.81 90 ALA A C 1
ATOM 640 O O . ALA A 1 90 ? -4.100 8.928 13.292 1.00 94.81 90 ALA A O 1
ATOM 641 N N . GLN A 1 91 ? -3.656 7.915 15.242 1.00 95.62 91 GLN A N 1
ATOM 642 C CA . GLN A 1 91 ? -2.454 7.239 14.761 1.00 95.62 91 GLN A CA 1
ATOM 643 C C . GLN A 1 91 ? -2.784 6.194 13.679 1.00 95.62 91 GLN A C 1
ATOM 645 O O . GLN A 1 91 ? -2.095 6.142 12.656 1.00 95.62 91 GLN A O 1
ATOM 650 N N . ALA A 1 92 ? -3.833 5.387 13.875 1.00 94.38 92 ALA A N 1
ATOM 651 C CA . ALA A 1 92 ? -4.312 4.407 12.898 1.00 94.38 92 ALA A CA 1
ATOM 652 C C . ALA A 1 92 ? -4.664 5.080 11.569 1.00 94.38 92 ALA A C 1
ATOM 654 O O . ALA A 1 92 ? -4.218 4.637 10.510 1.00 94.38 92 ALA A O 1
ATOM 655 N N . HIS A 1 93 ? -5.423 6.176 11.643 1.00 95.44 93 HIS A N 1
ATOM 656 C CA . HIS A 1 93 ? -5.810 7.006 10.509 1.00 95.44 93 HIS A CA 1
ATOM 657 C C . HIS A 1 93 ? -4.579 7.468 9.722 1.00 95.44 93 HIS A C 1
ATOM 659 O O . HIS A 1 93 ? -4.477 7.199 8.524 1.00 95.44 93 HIS A O 1
ATOM 665 N N . GLY A 1 94 ? -3.606 8.088 10.401 1.00 95.69 94 GLY A N 1
ATOM 666 C CA . GLY A 1 94 ? -2.379 8.565 9.761 1.00 95.69 94 GLY A CA 1
ATOM 667 C C . GLY A 1 94 ? -1.601 7.445 9.063 1.00 95.69 94 GLY A C 1
ATOM 668 O O . GLY A 1 94 ? -1.088 7.636 7.961 1.00 95.69 94 GLY A O 1
ATOM 669 N N . GLN A 1 95 ? -1.565 6.247 9.652 1.00 96.12 95 GLN A N 1
ATOM 670 C CA . GLN A 1 95 ? -0.904 5.086 9.049 1.00 96.12 95 GLN A CA 1
ATOM 671 C C . GLN A 1 95 ? -1.659 4.531 7.840 1.00 96.12 95 GLN A C 1
ATOM 673 O O . GLN A 1 95 ? -1.028 4.208 6.833 1.00 96.12 95 GLN A O 1
ATOM 678 N N . VAL A 1 96 ? -2.989 4.451 7.897 1.00 96.81 96 VAL A N 1
ATOM 679 C CA . VAL A 1 96 ? -3.815 4.076 6.740 1.00 96.81 96 VAL A CA 1
ATOM 680 C C . VAL A 1 96 ? -3.637 5.089 5.606 1.00 96.81 96 VAL A C 1
ATOM 682 O O . VAL A 1 96 ? -3.485 4.688 4.453 1.00 96.81 96 VAL A O 1
ATOM 685 N N . GLN A 1 97 ? -3.577 6.384 5.913 1.00 96.50 97 GLN A N 1
ATOM 686 C CA . GLN A 1 97 ? -3.393 7.424 4.903 1.00 96.50 97 GLN A CA 1
ATOM 687 C C . GLN A 1 97 ? -1.991 7.370 4.274 1.00 96.50 97 GLN A C 1
ATOM 689 O O . GLN A 1 97 ? -1.854 7.332 3.052 1.00 96.50 97 GLN A O 1
ATOM 694 N N . ALA A 1 98 ? -0.934 7.323 5.088 1.00 94.38 98 ALA A N 1
ATOM 695 C CA . ALA A 1 98 ? 0.438 7.331 4.586 1.00 94.38 98 ALA A CA 1
ATOM 696 C C . ALA A 1 98 ? 0.824 6.007 3.901 1.00 94.38 98 ALA A C 1
ATOM 698 O O . ALA A 1 98 ? 1.400 6.005 2.814 1.00 94.38 98 ALA A O 1
ATOM 699 N N . LEU A 1 99 ? 0.512 4.864 4.514 1.00 91.75 99 LEU A N 1
ATOM 700 C CA . LEU A 1 99 ? 0.958 3.556 4.021 1.00 91.75 99 LEU A CA 1
ATOM 701 C C . LEU A 1 99 ? -0.101 2.844 3.176 1.00 91.75 99 LEU A C 1
ATOM 703 O O . LEU A 1 99 ? 0.241 2.094 2.268 1.00 91.75 99 LEU A O 1
ATOM 707 N N . GLY A 1 100 ? -1.385 3.053 3.456 1.00 93.56 100 GLY A N 1
ATOM 708 C CA . GLY A 1 100 ? -2.465 2.442 2.682 1.00 93.56 100 GLY A CA 1
ATOM 709 C C . GLY A 1 100 ? -2.699 3.180 1.374 1.00 93.56 100 GLY A C 1
ATOM 710 O O . GLY A 1 100 ? -2.677 2.561 0.317 1.00 93.56 100 GLY A O 1
ATOM 711 N N . TYR A 1 101 ? -2.875 4.499 1.433 1.00 97.19 101 TYR A N 1
ATOM 712 C CA . TYR A 1 101 ? -3.054 5.313 0.234 1.00 97.19 101 TYR A CA 1
ATOM 713 C C . TYR A 1 101 ? -1.713 5.659 -0.422 1.00 97.19 101 TYR A C 1
ATOM 715 O O . TYR A 1 101 ? -1.403 5.135 -1.489 1.00 97.19 101 TYR A O 1
ATOM 723 N N . THR A 1 102 ? -0.875 6.490 0.205 1.00 96.75 102 THR A N 1
ATOM 724 C CA . THR A 1 102 ? 0.280 7.078 -0.500 1.00 96.75 102 THR A CA 1
ATOM 725 C C . THR A 1 102 ? 1.271 6.026 -1.004 1.00 96.75 102 THR A C 1
ATOM 727 O O . THR A 1 102 ? 1.663 6.055 -2.170 1.00 96.75 102 THR A O 1
ATOM 730 N N . LEU A 1 103 ? 1.655 5.055 -0.173 1.00 95.94 103 LEU A N 1
ATOM 731 C CA . LEU A 1 103 ? 2.595 4.012 -0.591 1.00 95.94 103 LEU A CA 1
ATOM 732 C C . LEU A 1 103 ? 2.033 3.102 -1.698 1.00 95.94 103 LEU A C 1
ATOM 734 O O . LEU A 1 103 ? 2.726 2.863 -2.689 1.00 95.94 103 LEU A O 1
ATOM 738 N N . LEU A 1 104 ? 0.805 2.580 -1.559 1.00 97.19 104 LEU A N 1
ATOM 739 C CA . LEU A 1 104 ? 0.221 1.706 -2.588 1.00 97.19 104 LEU A CA 1
ATOM 740 C C . LEU A 1 104 ? -0.028 2.464 -3.896 1.00 97.19 104 LEU A C 1
ATOM 742 O O . LEU A 1 104 ? 0.149 1.887 -4.972 1.00 97.19 104 LEU A O 1
ATOM 746 N N . PHE A 1 105 ? -0.361 3.755 -3.816 1.00 98.06 105 PHE A N 1
ATOM 747 C CA . PHE A 1 105 ? -0.432 4.645 -4.969 1.00 98.06 105 PHE A CA 1
ATOM 748 C C . PHE A 1 105 ? 0.923 4.756 -5.676 1.00 98.06 105 PHE A C 1
ATOM 750 O O . PHE A 1 105 ? 1.000 4.525 -6.883 1.00 98.06 105 PHE A O 1
ATOM 757 N N . ILE A 1 106 ? 2.003 5.031 -4.933 1.00 96.81 106 ILE A N 1
ATOM 758 C CA . ILE A 1 106 ? 3.371 5.094 -5.478 1.00 96.81 106 ILE A CA 1
ATOM 759 C C . ILE A 1 106 ? 3.745 3.769 -6.149 1.00 96.81 106 ILE A C 1
ATOM 761 O O . ILE A 1 106 ? 4.277 3.779 -7.258 1.00 96.81 106 ILE A O 1
ATOM 765 N N . ILE A 1 107 ? 3.431 2.630 -5.524 1.00 96.69 107 ILE A N 1
ATOM 766 C CA . ILE A 1 107 ? 3.674 1.308 -6.116 1.00 96.69 107 ILE A CA 1
ATOM 767 C C . ILE A 1 107 ? 2.886 1.154 -7.422 1.00 96.69 107 ILE A C 1
ATOM 769 O O . ILE A 1 107 ? 3.464 0.747 -8.428 1.00 96.69 107 ILE A O 1
ATOM 773 N N . ALA A 1 108 ? 1.595 1.497 -7.442 1.00 97.88 108 ALA A N 1
ATOM 774 C CA . ALA A 1 108 ? 0.764 1.399 -8.640 1.00 97.88 108 ALA A CA 1
ATOM 775 C C . ALA A 1 108 ? 1.306 2.276 -9.783 1.00 97.88 108 ALA A C 1
ATOM 777 O O . ALA A 1 108 ? 1.508 1.794 -10.898 1.00 97.88 108 ALA A O 1
ATOM 778 N N . VAL A 1 109 ? 1.615 3.542 -9.509 1.00 98.06 109 VAL A N 1
ATOM 779 C CA . VAL A 1 109 ? 2.222 4.456 -10.489 1.00 98.06 109 VAL A CA 1
ATOM 780 C C . VAL A 1 109 ? 3.578 3.913 -10.960 1.00 98.06 109 VAL A C 1
ATOM 782 O O . VAL A 1 109 ? 3.828 3.834 -12.163 1.00 98.06 109 VAL A O 1
ATOM 785 N N . GLY A 1 110 ? 4.424 3.444 -10.041 1.00 96.12 110 GLY A N 1
ATOM 786 C CA . GLY A 1 110 ? 5.715 2.834 -10.356 1.00 96.12 110 GLY A CA 1
ATOM 787 C C . GLY A 1 110 ? 5.590 1.634 -11.296 1.00 96.12 110 GLY A C 1
ATOM 788 O O . GLY A 1 110 ? 6.331 1.553 -12.277 1.00 96.12 110 GLY A O 1
ATOM 789 N N . LEU A 1 111 ? 4.615 0.745 -11.061 1.00 97.00 111 LEU A N 1
ATOM 790 C CA . LEU A 1 111 ? 4.332 -0.404 -11.931 1.00 97.00 111 LEU A CA 1
ATOM 791 C C . LEU A 1 111 ? 4.028 0.036 -13.366 1.00 97.00 111 LEU A C 1
ATOM 793 O O . LEU A 1 111 ? 4.536 -0.565 -14.307 1.00 97.00 111 LEU A O 1
ATOM 797 N N . GLN A 1 112 ? 3.221 1.085 -13.531 1.00 97.12 112 GLN A N 1
ATOM 798 C CA . GLN A 1 112 ? 2.781 1.570 -14.840 1.00 97.12 112 GLN A CA 1
ATOM 799 C C . GLN A 1 112 ? 3.887 2.315 -15.604 1.00 97.12 112 GLN A C 1
ATOM 801 O O . GLN A 1 112 ? 3.962 2.235 -16.836 1.00 97.12 112 GLN A O 1
ATOM 806 N N . HIS A 1 113 ? 4.725 3.066 -14.890 1.00 95.56 113 HIS A N 1
ATOM 807 C CA . HIS A 1 113 ? 5.633 4.036 -15.497 1.00 95.56 113 HIS A CA 1
ATOM 808 C C . HIS A 1 113 ? 7.081 3.554 -15.600 1.00 95.56 113 HIS A C 1
ATOM 810 O O . HIS A 1 113 ? 7.697 3.705 -16.657 1.00 95.56 113 HIS A O 1
ATOM 816 N N . PHE A 1 114 ? 7.636 2.940 -14.552 1.00 94.38 114 PHE A N 1
ATOM 817 C CA . PHE A 1 114 ? 9.053 2.561 -14.538 1.00 94.38 114 PHE A CA 1
ATOM 818 C C . PHE A 1 114 ? 9.472 1.589 -15.644 1.00 94.38 114 PHE A C 1
ATOM 820 O O . PHE A 1 114 ? 10.549 1.798 -16.201 1.00 94.38 114 PHE A O 1
ATOM 827 N N . PRO A 1 115 ? 8.670 0.582 -16.037 1.00 93.69 115 PRO A N 1
ATOM 828 C CA . PRO A 1 115 ? 9.102 -0.367 -17.064 1.00 93.69 115 PRO A CA 1
ATOM 829 C C . PRO A 1 115 ? 9.289 0.309 -18.422 1.00 93.69 115 PRO A C 1
ATOM 831 O O . PRO A 1 115 ? 10.226 0.001 -19.154 1.00 93.69 115 PRO A O 1
ATOM 834 N N . ARG A 1 116 ? 8.423 1.285 -18.725 1.00 93.38 116 ARG A N 1
ATOM 835 C CA . ARG A 1 116 ? 8.487 2.081 -19.954 1.00 93.38 116 ARG A CA 1
ATOM 836 C C . ARG A 1 116 ? 9.625 3.087 -19.904 1.00 93.38 116 ARG A C 1
ATOM 838 O O . ARG A 1 116 ? 10.397 3.164 -20.850 1.00 93.38 116 ARG A O 1
ATOM 845 N N . PHE A 1 117 ? 9.770 3.807 -18.791 1.00 90.25 117 PHE A N 1
ATOM 846 C CA . PHE A 1 117 ? 10.851 4.782 -18.638 1.00 90.25 117 PHE A CA 1
ATOM 847 C C . PHE A 1 117 ? 12.238 4.140 -18.692 1.00 90.25 117 PHE A C 1
ATOM 849 O O . PHE A 1 117 ? 13.160 4.727 -19.252 1.00 90.25 117 PHE A O 1
ATOM 856 N N . LEU A 1 118 ? 12.387 2.938 -18.135 1.00 90.56 118 LEU A N 1
ATOM 857 C CA . LEU A 1 118 ? 13.670 2.239 -18.079 1.00 90.56 118 LEU A CA 1
ATOM 858 C C . LEU A 1 118 ? 13.899 1.286 -19.259 1.00 90.56 118 LEU A C 1
ATOM 860 O O . LEU A 1 118 ? 14.988 0.716 -19.345 1.00 90.56 118 LEU A O 1
ATOM 864 N N . GLY A 1 119 ? 12.914 1.128 -20.152 1.00 92.94 119 GLY A N 1
ATOM 865 C CA . GLY A 1 119 ? 12.989 0.241 -21.316 1.00 92.94 119 GLY A CA 1
ATOM 866 C C . GLY A 1 119 ? 13.142 -1.239 -20.953 1.00 92.94 119 GLY A C 1
ATOM 867 O O . GLY A 1 119 ? 13.682 -2.006 -21.742 1.00 92.94 119 GLY A O 1
ATOM 868 N N . ALA A 1 120 ? 12.716 -1.638 -19.753 1.00 95.00 120 ALA A N 1
ATOM 869 C CA . ALA A 1 120 ? 12.959 -2.968 -19.205 1.00 95.00 120 ALA A CA 1
ATOM 870 C C . ALA A 1 120 ? 11.685 -3.532 -18.554 1.00 95.00 120 ALA A C 1
ATOM 872 O O . ALA A 1 120 ? 11.071 -2.853 -17.727 1.00 95.00 120 ALA A O 1
ATOM 873 N N . PRO A 1 121 ? 11.269 -4.768 -18.881 1.00 96.19 121 PRO A N 1
ATOM 874 C CA . PRO A 1 121 ? 10.086 -5.366 -18.277 1.00 96.19 121 PRO A CA 1
ATOM 875 C C . PRO A 1 121 ? 10.317 -5.719 -16.798 1.00 96.19 121 PRO A C 1
ATOM 877 O O . PRO A 1 121 ? 11.434 -6.033 -16.365 1.00 96.19 121 PRO A O 1
ATOM 880 N N . LEU A 1 122 ? 9.239 -5.696 -16.009 1.00 94.81 122 LEU A N 1
ATOM 881 C CA . LEU A 1 122 ? 9.261 -6.156 -14.618 1.00 94.81 122 LEU A CA 1
ATOM 882 C C . LEU A 1 122 ? 9.236 -7.676 -14.564 1.00 94.81 122 LEU A C 1
ATOM 884 O O . LEU A 1 122 ? 8.482 -8.323 -15.284 1.00 94.81 122 LEU A O 1
ATOM 888 N N . MET A 1 123 ? 9.996 -8.240 -13.632 1.00 94.50 123 MET A N 1
ATOM 889 C CA . MET A 1 123 ? 9.947 -9.669 -13.340 1.00 94.50 123 MET A CA 1
ATOM 890 C C . MET A 1 123 ? 9.028 -9.913 -12.144 1.00 94.50 123 MET A C 1
ATOM 892 O O . MET A 1 123 ? 9.051 -9.156 -11.177 1.00 94.50 123 MET A O 1
ATOM 896 N N . HIS A 1 124 ? 8.258 -11.001 -12.180 1.00 95.19 124 HIS A N 1
ATOM 897 C CA . HIS A 1 124 ? 7.401 -11.429 -11.065 1.00 95.19 124 HIS A CA 1
ATOM 898 C C . HIS A 1 124 ? 6.369 -10.377 -10.614 1.00 95.19 124 HIS A C 1
ATOM 900 O O . HIS A 1 124 ? 6.155 -10.190 -9.417 1.00 95.19 124 HIS A O 1
ATOM 906 N N . VAL A 1 125 ? 5.682 -9.721 -11.555 1.00 96.12 125 VAL A N 1
ATOM 907 C CA . VAL A 1 125 ? 4.698 -8.649 -11.280 1.00 96.12 125 VAL A CA 1
ATOM 908 C C . VAL A 1 125 ? 3.601 -9.028 -10.273 1.00 96.12 125 VAL A C 1
ATOM 910 O O . VAL A 1 125 ? 3.057 -8.165 -9.591 1.00 96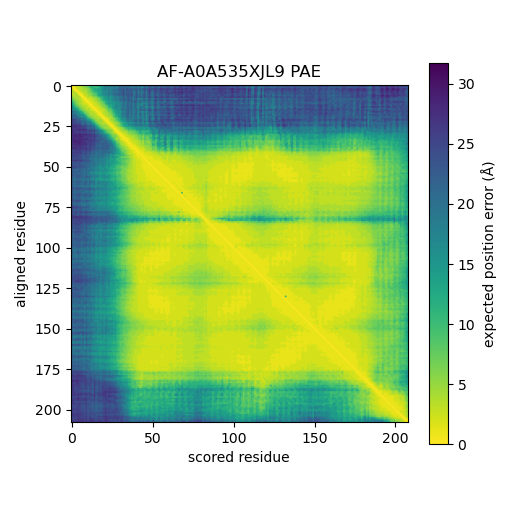.12 125 VAL A O 1
ATOM 913 N N . GLN A 1 126 ? 3.318 -10.326 -10.116 1.00 96.94 126 GLN A N 1
ATOM 914 C CA . GLN A 1 126 ? 2.379 -10.851 -9.121 1.00 96.94 126 GLN A CA 1
ATOM 915 C C . GLN A 1 126 ? 2.797 -10.542 -7.677 1.00 96.94 126 GLN A C 1
ATOM 917 O O . GLN A 1 126 ? 1.936 -10.409 -6.811 1.00 96.94 126 GLN A O 1
ATOM 922 N N . ARG A 1 127 ? 4.098 -10.373 -7.394 1.00 97.19 127 ARG A N 1
ATOM 923 C CA . ARG A 1 127 ? 4.570 -9.996 -6.052 1.00 97.19 127 ARG A CA 1
ATOM 924 C C . ARG A 1 127 ? 4.028 -8.632 -5.628 1.00 97.19 127 ARG A C 1
ATOM 926 O O . ARG A 1 127 ? 3.659 -8.479 -4.473 1.00 97.19 127 ARG A O 1
ATOM 933 N N . ALA A 1 128 ? 3.871 -7.679 -6.549 1.00 96.56 128 ALA A N 1
ATOM 934 C CA . ALA A 1 128 ? 3.242 -6.399 -6.224 1.00 96.56 128 ALA A CA 1
ATOM 935 C C . ALA A 1 128 ? 1.798 -6.574 -5.752 1.00 96.56 128 ALA A C 1
ATOM 937 O O . ALA A 1 128 ? 1.401 -5.952 -4.772 1.00 96.56 128 ALA A O 1
ATOM 938 N N . GLN A 1 129 ? 1.038 -7.461 -6.399 1.00 97.44 129 GLN A N 1
ATOM 939 C CA . GLN A 1 129 ? -0.340 -7.745 -6.014 1.00 97.44 129 GLN A CA 1
ATOM 940 C C . GLN A 1 129 ? -0.417 -8.396 -4.623 1.00 97.44 129 GLN A C 1
ATOM 942 O O . GLN A 1 129 ? -1.180 -7.937 -3.775 1.00 97.44 129 GLN A O 1
ATOM 947 N N . TRP A 1 130 ? 0.387 -9.435 -4.373 1.00 98.19 130 TRP A N 1
ATOM 948 C CA . TRP A 1 130 ? 0.424 -10.112 -3.070 1.00 98.19 130 TRP A CA 1
ATOM 949 C C . TRP A 1 130 ? 0.899 -9.188 -1.950 1.00 98.19 130 TRP A C 1
ATOM 951 O O . TRP A 1 130 ? 0.277 -9.133 -0.891 1.00 98.19 130 TRP A O 1
ATOM 961 N N . GLY A 1 131 ? 1.965 -8.426 -2.197 1.00 97.69 131 GLY A N 1
ATOM 962 C CA . GLY A 1 131 ? 2.500 -7.471 -1.235 1.00 97.69 131 GLY A CA 1
ATOM 963 C C . GLY A 1 131 ? 1.509 -6.350 -0.918 1.00 97.69 131 GLY A C 1
ATOM 964 O O . GLY A 1 131 ? 1.284 -6.063 0.254 1.00 97.69 131 GLY A O 1
ATOM 965 N N . ALA A 1 132 ? 0.837 -5.784 -1.928 1.00 97.81 132 ALA A N 1
ATOM 966 C CA . ALA A 1 132 ? -0.206 -4.777 -1.724 1.00 97.81 132 ALA A CA 1
ATOM 967 C C . ALA A 1 132 ? -1.391 -5.322 -0.909 1.00 97.81 132 ALA A C 1
ATOM 969 O O . ALA A 1 132 ? -1.871 -4.650 0.003 1.00 97.81 132 ALA A O 1
ATOM 970 N N . GLY A 1 133 ? -1.829 -6.554 -1.193 1.00 98.38 133 GLY A N 1
ATOM 971 C CA . GLY A 1 133 ? -2.865 -7.226 -0.408 1.00 98.38 133 GLY A CA 1
ATOM 972 C C . GLY A 1 133 ? -2.455 -7.427 1.054 1.00 98.38 133 GLY A C 1
ATOM 973 O O . GLY A 1 133 ? -3.242 -7.144 1.956 1.00 98.38 133 GLY A O 1
ATOM 974 N N . LEU A 1 134 ? -1.211 -7.845 1.303 1.00 98.38 134 LEU A N 1
ATOM 975 C CA . LEU A 1 134 ? -0.697 -8.043 2.658 1.00 98.38 134 LEU A CA 1
ATOM 976 C C . LEU A 1 134 ? -0.564 -6.720 3.432 1.00 98.38 134 LEU A C 1
ATOM 978 O O . LEU A 1 134 ? -0.948 -6.668 4.599 1.00 98.38 134 LEU A O 1
ATOM 982 N N . VAL A 1 135 ? -0.104 -5.643 2.781 1.00 98.06 135 VAL A N 1
ATOM 983 C CA . VAL A 1 135 ? -0.093 -4.284 3.358 1.00 98.06 135 VAL A CA 1
ATOM 984 C C . VAL A 1 135 ? -1.508 -3.852 3.739 1.00 98.06 135 VAL A C 1
ATOM 986 O O . VAL A 1 135 ? -1.731 -3.410 4.866 1.00 98.06 135 VAL A O 1
ATOM 989 N N . ALA A 1 136 ? -2.479 -4.028 2.839 1.00 98.31 136 ALA A N 1
ATOM 990 C CA . ALA A 1 136 ? -3.869 -3.675 3.106 1.00 98.31 136 ALA A CA 1
ATOM 991 C C . ALA A 1 136 ? -4.433 -4.439 4.315 1.00 98.31 136 ALA A C 1
ATOM 993 O O . ALA A 1 136 ? -5.002 -3.826 5.219 1.00 98.31 136 ALA A O 1
ATOM 994 N N . LEU A 1 137 ? -4.214 -5.757 4.378 1.00 98.44 137 LEU A N 1
ATOM 995 C CA . LEU A 1 137 ? -4.635 -6.585 5.512 1.00 98.44 137 LEU A CA 1
ATOM 996 C C . LEU A 1 137 ? -3.966 -6.157 6.823 1.00 98.44 137 LEU A C 1
ATOM 998 O O . LEU A 1 137 ? -4.642 -6.064 7.845 1.00 98.44 137 L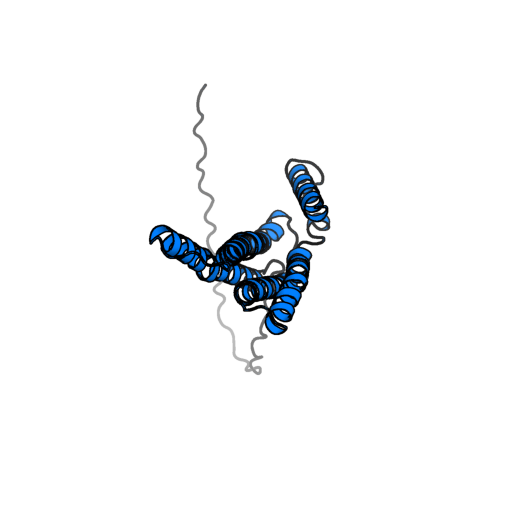EU A O 1
ATOM 1002 N N . ALA A 1 138 ? -2.666 -5.857 6.806 1.00 98.19 138 ALA A N 1
ATOM 1003 C CA . ALA A 1 138 ? -1.934 -5.420 7.992 1.00 98.19 138 ALA A CA 1
ATOM 1004 C C . ALA A 1 138 ? -2.450 -4.079 8.542 1.00 98.19 138 ALA A C 1
ATOM 1006 O O . ALA A 1 138 ? -2.526 -3.897 9.761 1.00 98.19 138 ALA A O 1
ATOM 1007 N N . LEU A 1 139 ? -2.827 -3.149 7.660 1.00 97.81 139 LEU A N 1
ATOM 1008 C CA . LEU A 1 139 ? -3.381 -1.847 8.039 1.00 97.81 139 LEU A CA 1
ATOM 1009 C C . LEU A 1 139 ? -4.811 -1.963 8.572 1.00 97.81 139 LEU A C 1
ATOM 1011 O O . LEU A 1 139 ? -5.119 -1.368 9.604 1.00 97.81 139 LEU A O 1
ATOM 1015 N N . VAL A 1 140 ? -5.661 -2.773 7.932 1.00 97.69 140 VAL A N 1
ATOM 1016 C CA . VAL A 1 140 ? -7.017 -3.061 8.435 1.00 97.69 140 VAL A CA 1
ATOM 1017 C C . VAL A 1 140 ? -6.946 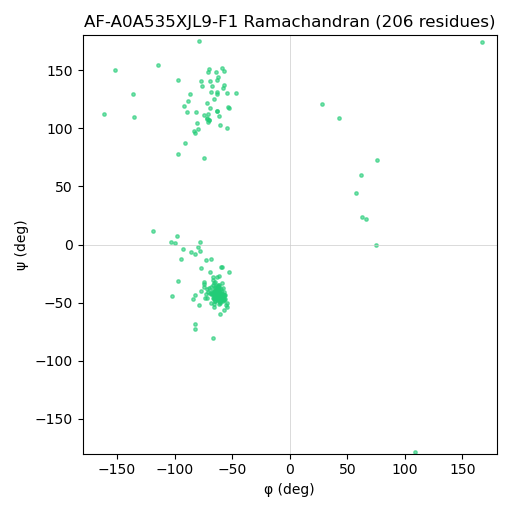-3.744 9.800 1.00 97.69 140 VAL A C 1
ATOM 1019 O O . VAL A 1 140 ? -7.636 -3.328 10.729 1.00 97.69 140 VAL A O 1
ATOM 1022 N N . ALA A 1 141 ? -6.060 -4.731 9.957 1.00 97.62 141 ALA A N 1
ATOM 1023 C CA . ALA A 1 141 ? -5.811 -5.377 11.240 1.00 97.62 141 ALA A CA 1
ATOM 1024 C C . ALA A 1 141 ? -5.404 -4.354 12.308 1.00 97.62 141 ALA A C 1
ATOM 1026 O O . ALA A 1 141 ? -5.931 -4.387 13.416 1.00 97.62 141 ALA A O 1
ATOM 1027 N N . ARG A 1 142 ? -4.526 -3.396 11.985 1.00 96.94 142 ARG A N 1
ATOM 1028 C CA . ARG A 1 142 ? -4.140 -2.349 12.939 1.00 96.94 142 ARG A CA 1
ATOM 1029 C C . ARG A 1 142 ? -5.308 -1.458 13.337 1.00 96.94 142 ARG A C 1
ATOM 1031 O O . ARG A 1 142 ? -5.502 -1.229 14.528 1.00 96.94 142 ARG A O 1
ATOM 1038 N N . LEU A 1 143 ? -6.070 -0.990 12.351 1.00 95.94 143 LEU A N 1
ATOM 1039 C CA . LEU A 1 143 ? -7.212 -0.107 12.562 1.00 95.94 143 LEU A CA 1
ATOM 1040 C C . LEU A 1 143 ? -8.279 -0.756 13.450 1.00 95.94 143 LEU A C 1
ATOM 1042 O O . LEU A 1 143 ? -8.830 -0.093 14.322 1.00 95.94 143 LEU A O 1
ATOM 1046 N N . VAL A 1 144 ? -8.534 -2.054 13.260 1.00 96.19 144 VAL A N 1
ATOM 1047 C CA . VAL A 1 144 ? -9.477 -2.824 14.084 1.00 96.19 144 VAL A CA 1
ATOM 1048 C C . VAL A 1 144 ? -8.875 -3.183 15.442 1.00 96.19 144 VAL A C 1
ATOM 1050 O O . VAL A 1 144 ? -9.568 -3.121 16.449 1.00 96.19 144 VAL A O 1
ATOM 1053 N N . GLY A 1 145 ? -7.594 -3.552 15.492 1.00 96.19 145 GLY A N 1
ATOM 1054 C CA . GLY A 1 145 ? -6.934 -4.050 16.699 1.00 96.19 145 GLY A CA 1
ATOM 1055 C C . GLY A 1 145 ? -6.617 -2.973 17.736 1.00 96.19 14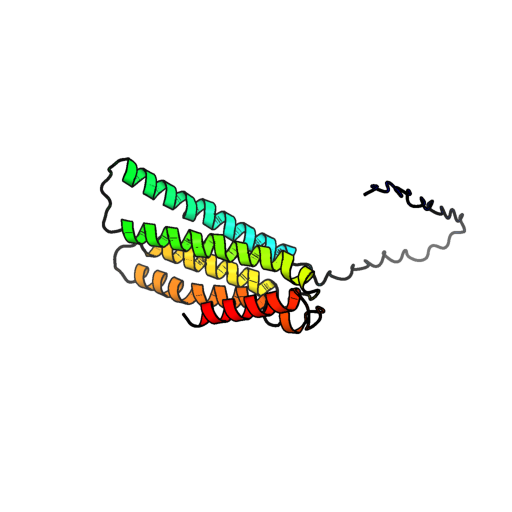5 GLY A C 1
ATOM 1056 O O . GLY A 1 145 ? -6.676 -3.242 18.934 1.00 96.19 145 GLY A O 1
ATOM 1057 N N . GLN A 1 146 ? -6.288 -1.752 17.309 1.00 95.50 146 GLN A N 1
ATOM 1058 C CA . GLN A 1 146 ? -5.954 -0.650 18.217 1.00 95.50 146 GLN A CA 1
ATOM 1059 C C . GLN A 1 146 ? -7.081 -0.244 19.188 1.00 95.50 146 GLN A C 1
ATOM 1061 O O . GLN A 1 146 ? -6.765 -0.078 20.370 1.00 95.50 146 GLN A O 1
ATOM 1066 N N . PRO A 1 147 ? -8.356 -0.112 18.765 1.00 92.50 147 PRO A N 1
ATOM 1067 C CA . PRO A 1 147 ? -9.455 0.240 19.666 1.00 92.50 147 PRO A CA 1
ATOM 1068 C C . PRO A 1 147 ? -9.963 -0.926 20.530 1.00 92.50 147 PRO A C 1
ATOM 1070 O O . PRO A 1 147 ? -10.808 -0.699 21.394 1.00 92.50 147 PRO A O 1
ATOM 1073 N N . LEU A 1 148 ? -9.485 -2.163 20.336 1.00 94.06 148 LEU A N 1
ATOM 1074 C CA . LEU A 1 148 ? -9.917 -3.292 21.165 1.00 94.06 148 LEU A CA 1
ATOM 1075 C C . LEU A 1 148 ? -9.507 -3.104 22.634 1.00 94.06 148 LEU A C 1
ATOM 1077 O O . LEU A 1 148 ? -8.442 -2.559 22.956 1.00 94.06 148 LEU A O 1
ATOM 1081 N N . ALA A 1 149 ? -10.332 -3.634 23.538 1.00 93.75 149 ALA A N 1
ATOM 1082 C CA . ALA A 1 149 ? -9.965 -3.761 24.941 1.00 93.75 149 ALA A CA 1
ATOM 1083 C C . ALA A 1 149 ? -8.660 -4.578 25.089 1.00 93.75 149 ALA A C 1
ATOM 1085 O O . ALA A 1 149 ? -8.373 -5.447 24.254 1.00 93.75 149 ALA A O 1
ATOM 1086 N N . PRO A 1 150 ? -7.838 -4.313 26.119 1.00 96.19 150 PRO A N 1
ATOM 1087 C CA . PRO A 1 150 ? -6.651 -5.116 26.392 1.00 96.19 150 PRO A CA 1
ATOM 1088 C C . PRO A 1 150 ? -6.998 -6.606 26.529 1.00 96.19 150 PRO A C 1
ATOM 1090 O O . PRO A 1 150 ? -7.921 -6.971 27.250 1.00 96.19 150 PRO A O 1
ATOM 1093 N N . GLY A 1 151 ? -6.261 -7.468 25.827 1.00 97.12 151 GLY A N 1
ATOM 1094 C CA . GLY A 1 151 ? -6.490 -8.911 25.830 1.00 97.12 151 GLY A CA 1
ATOM 1095 C C . GLY A 1 151 ? -5.729 -9.626 24.715 1.00 97.12 151 GLY A C 1
ATOM 1096 O O . GLY A 1 151 ? -5.123 -8.988 23.850 1.00 97.12 151 GLY A O 1
ATOM 1097 N N . VAL A 1 152 ? -5.781 -10.961 24.717 1.00 97.88 152 VAL A N 1
ATOM 1098 C CA . VAL A 1 152 ? -5.036 -11.809 23.765 1.00 97.88 152 VAL A CA 1
ATOM 1099 C C . VAL A 1 152 ? -5.399 -11.482 22.315 1.00 97.88 152 VAL A C 1
ATOM 1101 O O . VAL A 1 152 ? -4.507 -11.311 21.493 1.00 97.88 152 VAL A O 1
ATOM 1104 N N . GLY A 1 153 ? -6.688 -11.286 22.010 1.00 97.50 153 GLY A N 1
ATOM 1105 C CA . GLY A 1 153 ? -7.139 -10.959 20.652 1.00 97.50 153 GLY A CA 1
ATOM 1106 C C . GLY A 1 153 ? -6.513 -9.673 20.099 1.00 97.50 153 GLY A C 1
ATOM 1107 O O . GLY A 1 153 ? -6.029 -9.658 18.968 1.00 97.50 153 GLY A O 1
ATOM 1108 N N . ARG A 1 154 ? -6.430 -8.616 20.919 1.00 96.50 154 ARG A N 1
ATOM 1109 C CA . ARG A 1 154 ? -5.748 -7.368 20.549 1.00 96.50 154 ARG A CA 1
ATOM 1110 C C . ARG A 1 154 ? -4.273 -7.606 20.250 1.00 96.50 154 ARG A C 1
ATOM 1112 O O . ARG A 1 154 ? -3.776 -7.136 19.230 1.00 96.50 154 ARG A O 1
ATOM 1119 N N . VAL A 1 155 ? -3.582 -8.335 21.125 1.00 97.94 155 VAL A N 1
ATOM 1120 C CA . VAL A 1 155 ? -2.153 -8.635 20.959 1.00 97.94 155 VAL A CA 1
ATOM 1121 C C . VAL A 1 155 ? -1.917 -9.408 19.664 1.00 97.94 155 VAL A C 1
ATOM 1123 O O . VAL A 1 155 ? -1.091 -8.986 18.859 1.00 97.94 155 VAL A O 1
ATOM 1126 N N . THR A 1 156 ? -2.679 -10.472 19.406 1.00 98.31 156 THR A N 1
ATOM 1127 C CA . THR A 1 156 ? -2.543 -11.288 18.190 1.00 98.31 156 THR A CA 1
ATOM 1128 C C . THR A 1 156 ? -2.725 -10.459 16.918 1.00 98.31 156 THR A C 1
ATOM 1130 O O . THR A 1 156 ? -1.894 -10.532 16.011 1.00 98.31 156 THR A O 1
ATOM 1133 N N . VAL A 1 157 ? -3.769 -9.626 16.860 1.00 98.19 157 VAL A N 1
ATOM 1134 C CA . VAL A 1 157 ? -4.059 -8.777 15.692 1.00 98.19 157 VAL A CA 1
ATOM 1135 C C . VAL A 1 157 ? -2.956 -7.736 15.465 1.00 98.19 157 VAL A C 1
ATOM 1137 O O . VAL A 1 157 ? -2.530 -7.515 14.328 1.00 98.19 157 VAL A O 1
ATOM 1140 N N . LEU A 1 158 ? -2.451 -7.114 16.534 1.00 97.31 158 LEU A N 1
ATOM 1141 C CA . LEU A 1 158 ? -1.388 -6.112 16.431 1.00 97.31 158 LEU A CA 1
ATOM 1142 C C . LEU A 1 158 ? -0.029 -6.728 16.078 1.00 97.31 158 LEU A C 1
ATOM 1144 O O . LEU A 1 158 ? 0.686 -6.147 15.262 1.00 97.31 158 LEU A O 1
ATOM 1148 N N . VAL A 1 159 ? 0.311 -7.902 16.618 1.00 98.25 159 VAL A N 1
ATOM 1149 C CA . VAL A 1 159 ? 1.532 -8.639 16.245 1.00 98.25 159 VAL A CA 1
ATOM 1150 C C . VAL A 1 159 ? 1.487 -9.022 14.769 1.00 98.25 159 VAL A C 1
ATOM 1152 O O . VAL A 1 159 ? 2.446 -8.754 14.044 1.00 98.25 159 VAL A O 1
ATOM 1155 N N . PHE A 1 160 ? 0.359 -9.568 14.297 1.00 98.25 160 PHE A N 1
ATOM 1156 C CA . PHE A 1 160 ? 0.170 -9.845 12.873 1.00 98.25 160 PHE A CA 1
ATOM 1157 C C . PHE A 1 160 ? 0.396 -8.585 12.033 1.00 98.25 160 PHE A C 1
ATOM 1159 O O . PHE A 1 160 ? 1.189 -8.614 11.098 1.00 98.25 160 PHE A O 1
ATOM 1166 N N . SER A 1 161 ? -0.239 -7.467 12.395 1.00 97.50 161 SER A N 1
ATOM 1167 C CA . SER A 1 161 ? -0.084 -6.194 11.684 1.00 97.50 161 SER A CA 1
ATOM 1168 C C . SER A 1 161 ? 1.375 -5.721 11.618 1.00 97.50 161 SER A C 1
ATOM 1170 O O . SER A 1 161 ? 1.852 -5.349 10.546 1.00 97.50 161 SER A O 1
ATOM 1172 N N . VAL A 1 162 ? 2.095 -5.759 12.745 1.00 97.00 162 VAL A N 1
ATOM 1173 C CA . VAL A 1 162 ? 3.502 -5.329 12.840 1.00 97.00 162 VAL A CA 1
ATOM 1174 C C . VAL A 1 162 ? 4.414 -6.158 11.941 1.00 97.00 162 VAL A C 1
ATOM 1176 O O . VAL A 1 162 ? 5.310 -5.591 11.325 1.00 97.00 162 VAL A O 1
ATOM 1179 N N . LEU A 1 163 ? 4.192 -7.470 11.844 1.00 98.06 163 LEU A N 1
ATOM 1180 C CA . LEU A 1 163 ? 5.025 -8.359 11.031 1.00 98.06 163 LEU A CA 1
ATOM 1181 C C . LEU A 1 163 ? 4.617 -8.348 9.552 1.00 98.06 163 LEU A C 1
ATOM 1183 O O . LEU A 1 163 ? 5.469 -8.288 8.666 1.00 98.06 163 LEU A O 1
ATOM 1187 N N . ALA A 1 164 ? 3.315 -8.382 9.271 1.00 97.81 164 ALA A N 1
ATOM 1188 C CA . ALA A 1 164 ? 2.783 -8.463 7.915 1.00 97.81 164 ALA A CA 1
ATOM 1189 C C . ALA A 1 164 ? 3.069 -7.199 7.096 1.00 97.81 164 ALA A C 1
ATOM 1191 O O . ALA A 1 164 ? 3.325 -7.297 5.897 1.00 97.81 164 ALA A O 1
ATOM 1192 N N . LEU A 1 165 ? 3.061 -6.022 7.729 1.00 97.31 165 LEU A N 1
ATOM 1193 C CA . LEU A 1 165 ? 3.276 -4.747 7.049 1.00 97.31 165 LEU A CA 1
ATOM 1194 C C . LEU A 1 165 ? 4.654 -4.655 6.357 1.00 97.31 165 LEU A C 1
ATOM 1196 O O . LEU A 1 165 ? 4.668 -4.538 5.130 1.00 97.31 165 LEU A O 1
ATOM 1200 N N . PRO A 1 166 ? 5.805 -4.764 7.056 1.00 95.88 166 PRO A N 1
ATOM 1201 C CA . PRO A 1 166 ? 7.115 -4.698 6.408 1.00 95.88 166 PRO A CA 1
ATOM 1202 C C . PRO A 1 166 ? 7.319 -5.837 5.404 1.00 95.88 166 PRO A C 1
ATOM 1204 O O . PRO A 1 166 ? 7.865 -5.608 4.327 1.00 95.88 166 PRO A O 1
ATOM 1207 N N . VAL A 1 167 ? 6.817 -7.045 5.689 1.00 97.38 167 VAL A N 1
ATOM 1208 C CA . VAL A 1 167 ? 6.879 -8.174 4.746 1.00 97.38 167 VAL A CA 1
ATOM 1209 C C . VAL A 1 167 ? 6.119 -7.851 3.456 1.00 97.38 167 VAL A C 1
ATOM 1211 O O . VAL A 1 167 ? 6.652 -8.042 2.363 1.00 97.38 167 VAL A O 1
ATOM 1214 N N . GLY A 1 168 ? 4.906 -7.306 3.557 1.00 97.56 168 GLY A N 1
ATOM 1215 C CA . GLY A 1 168 ? 4.108 -6.893 2.404 1.00 97.56 168 GLY A CA 1
ATOM 1216 C C . GLY A 1 168 ? 4.787 -5.798 1.586 1.00 97.56 168 GLY A C 1
ATOM 1217 O O . GLY A 1 168 ? 4.840 -5.896 0.358 1.00 97.56 168 GLY A O 1
ATOM 1218 N N . MET A 1 169 ? 5.376 -4.803 2.258 1.00 96.56 169 MET A N 1
ATOM 1219 C CA . MET A 1 169 ? 6.129 -3.719 1.615 1.00 96.56 169 MET A CA 1
ATOM 1220 C C . MET A 1 169 ? 7.356 -4.250 0.864 1.00 96.56 169 MET A C 1
ATOM 1222 O O . MET A 1 169 ? 7.564 -3.888 -0.295 1.00 96.56 169 MET A O 1
ATOM 1226 N N . LEU A 1 170 ? 8.129 -5.155 1.473 1.00 95.31 170 LEU A N 1
ATOM 1227 C CA . LEU A 1 170 ? 9.292 -5.785 0.842 1.00 95.31 170 LEU A CA 1
ATOM 1228 C C . LEU A 1 170 ? 8.891 -6.636 -0.367 1.00 95.31 170 LEU A C 1
ATOM 1230 O O . LEU A 1 170 ? 9.494 -6.511 -1.435 1.00 95.31 170 LEU A O 1
ATOM 1234 N N . ILE A 1 171 ? 7.848 -7.463 -0.236 1.00 96.62 171 ILE A N 1
ATOM 1235 C CA . ILE A 1 171 ? 7.330 -8.274 -1.345 1.00 96.62 171 ILE A CA 1
ATOM 1236 C C . ILE A 1 171 ? 6.881 -7.359 -2.492 1.00 96.62 171 ILE A C 1
ATOM 1238 O O . ILE A 1 171 ? 7.275 -7.595 -3.639 1.00 96.62 171 ILE A O 1
ATOM 1242 N N . ALA A 1 172 ? 6.126 -6.297 -2.196 1.00 95.94 172 ALA A N 1
ATOM 1243 C CA . ALA A 1 172 ? 5.635 -5.378 -3.214 1.00 95.94 172 ALA A CA 1
ATOM 1244 C C . ALA A 1 172 ? 6.770 -4.611 -3.904 1.00 95.94 172 ALA A C 1
ATOM 1246 O O . ALA A 1 172 ? 6.815 -4.567 -5.132 1.00 95.94 172 ALA A O 1
ATOM 1247 N N . GLY A 1 173 ? 7.714 -4.063 -3.137 1.00 93.75 173 GLY A N 1
ATOM 1248 C CA . GLY A 1 173 ? 8.865 -3.327 -3.662 1.00 93.75 173 GLY A CA 1
ATOM 1249 C C . GLY A 1 173 ? 9.844 -4.206 -4.445 1.00 93.75 173 GLY A C 1
ATOM 1250 O O . GLY A 1 173 ? 10.474 -3.735 -5.394 1.00 93.75 173 GLY A O 1
ATOM 1251 N N . SER A 1 174 ? 9.929 -5.502 -4.121 1.00 95.00 174 SER A N 1
ATOM 1252 C CA . SER A 1 174 ? 10.854 -6.434 -4.779 1.00 95.00 174 SER A CA 1
ATOM 1253 C C . SER A 1 174 ? 10.637 -6.576 -6.290 1.00 95.00 174 SER A C 1
ATOM 1255 O O . SER A 1 174 ? 11.561 -6.987 -6.989 1.00 95.00 174 SER A O 1
ATOM 1257 N N . VAL A 1 175 ? 9.467 -6.202 -6.829 1.00 95.31 175 VAL A N 1
ATOM 1258 C CA . VAL A 1 175 ? 9.225 -6.213 -8.288 1.00 95.31 175 VAL A CA 1
ATOM 1259 C C . VAL A 1 175 ? 10.137 -5.250 -9.043 1.00 95.31 175 VAL A C 1
ATOM 1261 O O . VAL A 1 175 ? 10.473 -5.494 -10.201 1.00 95.31 175 VAL A O 1
ATOM 1264 N N . PHE A 1 176 ? 10.566 -4.175 -8.383 1.00 93.44 176 PHE A N 1
ATOM 1265 C CA . PHE A 1 176 ? 11.479 -3.185 -8.945 1.00 93.44 176 PHE A CA 1
ATOM 1266 C C . PHE A 1 176 ? 12.947 -3.594 -8.773 1.00 93.44 176 PHE A C 1
ATOM 1268 O O . PHE A 1 176 ? 13.845 -2.952 -9.326 1.00 93.44 176 PHE A O 1
ATOM 1275 N N . HIS A 1 177 ? 13.216 -4.685 -8.047 1.00 91.06 177 HIS A N 1
ATOM 1276 C CA . HIS A 1 177 ? 14.567 -5.187 -7.864 1.00 91.06 177 HIS A CA 1
ATOM 1277 C C . HIS A 1 177 ? 15.174 -5.623 -9.205 1.00 91.06 177 HIS A C 1
ATOM 1279 O O . HIS A 1 177 ? 14.579 -6.364 -9.994 1.00 91.06 177 HIS A O 1
ATOM 1285 N N . GLY A 1 178 ? 16.384 -5.137 -9.477 1.00 85.25 178 GLY A N 1
ATOM 1286 C CA . GLY A 1 178 ? 17.102 -5.412 -10.720 1.00 85.25 178 GLY A CA 1
ATOM 1287 C C . GLY A 1 178 ? 16.586 -4.648 -11.943 1.00 85.25 178 GLY A C 1
ATOM 1288 O O . GLY A 1 178 ? 17.180 -4.788 -13.009 1.00 85.25 178 GLY A O 1
ATOM 1289 N N . LEU A 1 179 ? 15.542 -3.817 -11.818 1.00 89.19 179 LEU A N 1
ATOM 1290 C CA . LEU A 1 179 ? 15.056 -3.003 -12.936 1.00 89.19 179 LEU A CA 1
ATOM 1291 C C . LEU A 1 179 ? 16.112 -1.987 -13.396 1.00 89.19 179 LEU A C 1
ATOM 1293 O O . LEU A 1 179 ? 16.315 -1.815 -14.592 1.00 89.19 179 LEU A O 1
ATOM 1297 N N . SER A 1 180 ? 16.848 -1.388 -12.456 1.00 82.75 180 SER A N 1
ATOM 1298 C CA . SER A 1 180 ? 17.961 -0.481 -12.760 1.00 82.75 180 SER A CA 1
ATOM 1299 C C . SER A 1 180 ? 19.108 -1.176 -13.495 1.00 82.75 180 SER A C 1
ATOM 1301 O O . SER A 1 180 ? 19.643 -0.616 -14.443 1.00 82.75 180 SER A O 1
ATOM 1303 N N . ARG A 1 181 ? 19.445 -2.415 -13.106 1.00 86.69 181 ARG A N 1
ATOM 1304 C CA . ARG A 1 181 ? 20.522 -3.210 -13.725 1.00 86.69 181 ARG A CA 1
ATOM 1305 C C . ARG A 1 181 ? 20.197 -3.663 -15.150 1.00 86.69 181 ARG A C 1
ATOM 1307 O O . ARG A 1 181 ? 21.109 -3.967 -15.903 1.00 86.69 181 ARG A O 1
ATOM 1314 N N . ARG A 1 182 ? 18.910 -3.749 -15.498 1.00 90.12 182 ARG A N 1
ATOM 1315 C CA . ARG A 1 182 ? 18.429 -4.155 -16.830 1.00 90.12 182 ARG A CA 1
ATOM 1316 C C . ARG A 1 182 ? 18.031 -2.976 -17.714 1.00 90.12 182 ARG A C 1
ATOM 1318 O O . ARG A 1 182 ? 17.525 -3.192 -18.809 1.00 90.12 182 ARG A O 1
ATOM 1325 N N . SER A 1 183 ? 18.175 -1.748 -17.223 1.00 87.12 183 SER A N 1
ATOM 1326 C CA . SER A 1 183 ? 17.753 -0.573 -17.971 1.00 87.12 183 SER A CA 1
ATOM 1327 C C . SER A 1 183 ? 18.626 -0.385 -19.210 1.00 87.12 183 SER A C 1
ATOM 1329 O O . SER A 1 183 ? 19.846 -0.467 -19.121 1.00 87.12 183 SER A O 1
ATOM 1331 N N . ALA A 1 184 ? 18.002 -0.079 -20.349 1.00 84.75 184 ALA A N 1
ATOM 1332 C CA . ALA A 1 184 ? 18.709 0.263 -21.586 1.00 84.75 184 ALA A CA 1
ATOM 1333 C C . ALA A 1 184 ? 19.249 1.710 -21.591 1.00 84.75 184 ALA A C 1
ATOM 1335 O O . ALA A 1 184 ? 19.789 2.172 -22.593 1.00 84.75 184 ALA A O 1
ATOM 1336 N N . GLN A 1 185 ? 19.060 2.460 -20.498 1.00 83.25 185 GLN A N 1
ATOM 1337 C CA . GLN A 1 185 ? 19.475 3.856 -20.416 1.00 83.25 185 GLN A CA 1
ATOM 1338 C C . GLN A 1 185 ? 20.994 3.992 -20.224 1.00 83.25 185 GLN A C 1
ATOM 1340 O O . GLN A 1 185 ? 21.542 3.324 -19.344 1.00 83.25 185 GLN A O 1
ATOM 1345 N N . PRO A 1 186 ? 21.651 4.923 -20.941 1.00 83.12 186 PRO A N 1
ATOM 1346 C CA . PRO A 1 186 ? 23.093 5.145 -20.847 1.00 83.12 186 PRO A CA 1
ATOM 1347 C C . PRO A 1 186 ? 23.543 5.503 -19.421 1.00 83.12 186 PRO A C 1
ATOM 1349 O O . PRO A 1 186 ? 22.782 6.065 -18.628 1.00 83.12 186 PRO A O 1
ATOM 1352 N N . ASP A 1 187 ? 24.791 5.176 -19.081 1.00 83.44 187 ASP A N 1
ATOM 1353 C CA . ASP A 1 187 ? 25.370 5.406 -17.745 1.00 83.44 187 ASP A CA 1
ATOM 1354 C C . ASP A 1 187 ? 25.674 6.882 -17.441 1.00 83.44 187 ASP A C 1
ATOM 1356 O O . ASP A 1 187 ? 25.859 7.256 -16.280 1.00 83.44 187 ASP A O 1
ATOM 1360 N N . SER A 1 188 ? 25.656 7.735 -18.466 1.00 84.94 188 SER A N 1
ATOM 1361 C CA . SER A 1 188 ? 25.859 9.180 -18.385 1.00 84.94 188 SER A CA 1
ATOM 1362 C C . SER A 1 188 ? 24.594 9.960 -18.776 1.00 84.94 188 SER A C 1
ATOM 1364 O O . SER A 1 188 ? 23.737 9.476 -19.512 1.00 84.94 188 SER A O 1
ATOM 1366 N N . GLY A 1 189 ? 24.465 11.185 -18.254 1.00 84.88 189 GLY A N 1
ATOM 1367 C CA . GLY A 1 189 ? 23.366 12.108 -18.558 1.00 84.88 189 GLY A CA 1
ATOM 1368 C C . GLY A 1 189 ? 22.362 12.325 -17.412 1.00 84.88 189 GLY A C 1
ATOM 1369 O O . GLY A 1 189 ? 22.520 11.769 -16.321 1.00 84.88 189 GLY A O 1
ATOM 1370 N N . PRO A 1 190 ? 21.315 13.143 -17.634 1.00 81.75 190 PRO A N 1
ATOM 1371 C CA . PRO A 1 190 ? 20.342 13.518 -16.598 1.00 81.75 190 PRO A CA 1
ATOM 1372 C C . PRO A 1 190 ? 19.614 12.322 -15.961 1.00 81.75 190 PRO A C 1
ATOM 1374 O O . PRO A 1 190 ? 19.330 12.317 -14.763 1.00 81.75 190 PRO A O 1
ATOM 1377 N N . SER A 1 191 ? 19.371 11.261 -16.735 1.00 76.31 191 SER A N 1
ATOM 1378 C CA . SER A 1 191 ? 18.764 10.010 -16.260 1.00 76.31 191 SER A CA 1
ATOM 1379 C C . SER A 1 191 ? 19.641 9.265 -15.246 1.00 76.31 191 SER A C 1
ATOM 1381 O O . SER A 1 191 ? 19.129 8.643 -14.311 1.00 76.31 191 SER A O 1
ATOM 1383 N N . ALA A 1 192 ? 20.969 9.366 -15.366 1.00 80.69 192 ALA A N 1
ATOM 1384 C CA . ALA A 1 192 ? 21.901 8.759 -14.424 1.00 80.69 192 ALA A CA 1
ATOM 1385 C C . ALA A 1 192 ? 21.854 9.439 -13.046 1.00 80.69 192 ALA A C 1
ATOM 1387 O O . ALA A 1 192 ? 21.935 8.749 -12.026 1.00 80.69 192 ALA A O 1
ATOM 1388 N N . ALA A 1 193 ? 21.661 10.763 -13.002 1.00 80.75 193 ALA A N 1
ATOM 1389 C CA . ALA A 1 193 ? 21.485 11.509 -11.754 1.00 80.75 193 ALA A CA 1
ATOM 1390 C C . ALA A 1 193 ? 20.209 11.072 -11.016 1.00 80.75 193 ALA A C 1
ATOM 1392 O O . ALA A 1 193 ? 20.249 10.817 -9.811 1.00 80.75 193 ALA A O 1
ATOM 1393 N N . TRP A 1 194 ? 19.109 10.871 -11.751 1.00 77.25 194 TRP A N 1
ATOM 1394 C CA . TRP A 1 194 ? 17.861 10.356 -11.182 1.00 77.25 194 TRP A CA 1
ATOM 1395 C C . TRP A 1 194 ? 18.019 8.953 -10.580 1.00 77.25 194 TRP A C 1
ATOM 1397 O O . TRP A 1 194 ? 17.570 8.707 -9.460 1.00 77.25 194 TRP A O 1
ATOM 1407 N N . ARG A 1 195 ? 18.722 8.032 -11.259 1.00 76.06 195 ARG A N 1
ATOM 1408 C CA . ARG A 1 195 ? 19.000 6.691 -10.703 1.00 76.06 195 ARG A CA 1
ATOM 1409 C C . ARG A 1 195 ? 19.773 6.762 -9.386 1.00 76.06 195 ARG A C 1
ATOM 1411 O O . ARG A 1 195 ? 19.433 6.038 -8.453 1.00 76.06 195 ARG A O 1
ATOM 1418 N N . ARG A 1 196 ? 20.784 7.635 -9.293 1.00 80.31 196 ARG A N 1
ATOM 1419 C CA . ARG A 1 196 ? 21.551 7.841 -8.050 1.00 80.31 196 ARG A CA 1
ATOM 1420 C C . ARG A 1 196 ? 20.661 8.389 -6.941 1.00 80.31 196 ARG A C 1
ATOM 1422 O O . ARG A 1 196 ? 20.718 7.870 -5.833 1.00 80.31 196 ARG A O 1
ATOM 1429 N N . PHE A 1 197 ? 19.800 9.358 -7.252 1.00 77.62 197 PHE A N 1
ATOM 1430 C CA . PHE A 1 197 ? 18.832 9.892 -6.296 1.00 77.62 197 PHE A CA 1
ATOM 1431 C C . PHE A 1 197 ? 17.903 8.799 -5.750 1.00 77.62 197 PHE A C 1
ATOM 1433 O O . PHE A 1 197 ? 17.783 8.666 -4.538 1.00 77.62 197 PHE A O 1
ATOM 1440 N N . VAL A 1 198 ? 17.315 7.961 -6.613 1.00 73.38 198 VAL A N 1
ATOM 1441 C CA . VAL A 1 198 ? 16.425 6.865 -6.183 1.00 73.38 198 VAL A CA 1
ATOM 1442 C C . VAL A 1 198 ? 17.159 5.838 -5.315 1.00 73.38 198 VAL A C 1
ATOM 1444 O O . VAL A 1 198 ? 16.605 5.373 -4.322 1.00 73.38 198 VAL A O 1
ATOM 1447 N N . VAL A 1 199 ? 18.408 5.496 -5.651 1.00 75.69 199 VAL A N 1
ATOM 1448 C CA . VAL A 1 199 ? 19.221 4.574 -4.839 1.00 75.69 199 VAL A CA 1
ATOM 1449 C C . VAL A 1 199 ? 19.540 5.179 -3.471 1.00 75.69 199 VAL A C 1
ATOM 1451 O O . VAL A 1 199 ? 19.363 4.503 -2.462 1.00 75.69 199 VAL A O 1
ATOM 1454 N N . VAL A 1 200 ? 19.960 6.446 -3.418 1.00 76.06 200 VAL A N 1
ATOM 1455 C CA . VAL A 1 200 ? 20.272 7.141 -2.158 1.00 76.06 200 VAL A CA 1
ATOM 1456 C C . VAL A 1 200 ? 19.019 7.307 -1.299 1.00 76.06 200 VAL A C 1
ATOM 1458 O O . VAL A 1 200 ? 19.056 6.987 -0.116 1.00 76.06 200 VAL A O 1
ATOM 1461 N N . ALA A 1 201 ? 17.900 7.732 -1.888 1.00 69.50 201 ALA A N 1
ATOM 1462 C CA . ALA A 1 201 ? 16.622 7.851 -1.191 1.00 69.50 201 ALA A CA 1
ATOM 1463 C C . ALA A 1 201 ? 16.143 6.492 -0.655 1.00 69.50 201 ALA A C 1
ATOM 1465 O O . ALA A 1 201 ? 15.696 6.401 0.485 1.00 69.50 201 ALA A O 1
ATOM 1466 N N . GLY A 1 202 ? 16.293 5.422 -1.445 1.00 66.69 202 GLY A N 1
ATOM 1467 C CA . GLY A 1 202 ? 15.973 4.061 -1.017 1.00 66.69 202 GLY A CA 1
ATOM 1468 C C . GLY A 1 202 ? 16.848 3.569 0.140 1.00 66.69 202 GLY A C 1
ATOM 1469 O O . GLY A 1 202 ? 16.332 2.941 1.060 1.00 66.69 202 GLY A O 1
ATOM 1470 N N . LEU A 1 203 ? 18.149 3.879 0.129 1.00 71.69 203 LEU A N 1
ATOM 1471 C CA . LEU A 1 203 ? 19.067 3.543 1.225 1.00 71.69 203 LEU A CA 1
ATOM 1472 C C . LEU A 1 203 ? 18.771 4.353 2.493 1.00 71.69 203 LEU A C 1
ATOM 1474 O O . LEU A 1 203 ? 18.751 3.782 3.579 1.00 71.69 203 LEU A O 1
ATOM 1478 N N . ALA A 1 204 ? 18.489 5.652 2.362 1.00 67.19 204 ALA A N 1
ATOM 1479 C CA . ALA A 1 204 ? 18.149 6.517 3.491 1.00 67.19 204 ALA A CA 1
ATOM 1480 C C . ALA A 1 204 ? 16.848 6.083 4.187 1.00 67.19 204 ALA A C 1
ATOM 1482 O O . ALA A 1 204 ? 16.755 6.140 5.407 1.00 67.19 204 ALA A O 1
ATOM 1483 N N . LEU A 1 205 ? 15.867 5.599 3.419 1.00 54.81 205 LEU A N 1
ATOM 1484 C CA . LEU A 1 205 ? 14.608 5.068 3.950 1.00 54.81 205 LEU A CA 1
ATOM 1485 C C . LEU A 1 205 ? 14.733 3.656 4.545 1.00 54.81 205 LEU A C 1
ATOM 1487 O O . LEU A 1 205 ? 13.855 3.250 5.297 1.00 54.81 205 LEU A O 1
ATOM 1491 N N . GLY A 1 206 ? 15.773 2.895 4.189 1.00 45.81 206 GLY A N 1
ATOM 1492 C CA . GLY A 1 206 ? 16.017 1.545 4.714 1.00 45.81 206 GLY A CA 1
ATOM 1493 C C . GLY A 1 206 ? 16.958 1.486 5.922 1.00 45.81 206 GLY A C 1
ATOM 1494 O O . GLY A 1 206 ? 17.058 0.435 6.546 1.00 45.81 206 GLY A O 1
ATOM 1495 N N . ALA A 1 207 ? 17.663 2.580 6.224 1.00 41.88 207 ALA A N 1
ATOM 1496 C CA . ALA A 1 207 ? 18.614 2.686 7.334 1.00 41.88 207 ALA A CA 1
ATOM 1497 C C . ALA A 1 207 ? 18.069 3.461 8.554 1.00 41.88 207 ALA A C 1
ATOM 1499 O O . ALA A 1 207 ? 18.809 3.654 9.518 1.00 41.88 207 ALA A O 1
ATOM 1500 N N . ALA A 1 208 ? 16.810 3.906 8.501 1.00 40.31 208 ALA A N 1
ATOM 1501 C CA . ALA A 1 208 ? 16.079 4.551 9.595 1.00 40.31 208 ALA A CA 1
ATOM 1502 C C . ALA A 1 208 ? 15.083 3.570 10.228 1.00 40.31 208 ALA A C 1
ATOM 1504 O O . ALA A 1 208 ? 14.904 3.641 11.463 1.00 40.31 208 ALA A O 1
#

Foldseek 3Di:
DDDDDDDPDDDDDDDDDDDPDDDDDDDPDPPPPPDPDDDDDDLLPLPVLLVLLQCQLCCLCVPLQVVLVVVLCVCVVVVHDDDPLNVQLVVLNVCSNVQRHVVSNVLSVCSNPLCVVQVHGFDPSVLLNQLNVLLSQLSVLSNVLSPDDDDPSSVVSPVSSVVSNVVSSCSNCCRCPCSNVRGPDDCDDPVVVVVVVVVVVVVVVVVD

Sequence (208 aa):
MSESADENQPAPVVAPVSVTGRVGQSGTCPARAPRRTVAPANPFDVSRPYTTSMRLSLALGLVPGLGTGLLLVLVAGAGLPVNIAWPQLAQAHGQVQALGYTLLFIIAVGLQHFPRFLGAPLMHVQRAQWGAGLVALALVARLVGQPLAPGVGRVTVLVFSVLALPVGMLIAGSVFHGLSRRSAQPDSGPSAAWRRFVVVAGLALGAA

Mean predicted aligned error: 9.13 Å